Protein AF-A0A941UXZ9-F1 (afdb_monomer_lite)

Sequence (363 aa):
MTKSLTSHKEWRYVLRDFLRSSQGRALANYPSDALSYALAPVASISLWMDEFAPALKEQSALDIVIAGAAHGMDTLDDGRWYQFLPLFLGKPDMQVTVDLVGKGLDSNVPEVFGGNAFPLEPKKSTMSAKMAHLEAPPRFPLTLGEYMAARAHRPAPDLVFIFHPGFIINSNSWIAGGDLRSVLSLGTPVGLASYGEEEHMQEVWVLAAHGYQANLKVIQNRFAANLHKQVLPSAFAHTLWKLDNALPEADAPIAEEDLDKVKTFDKWMYDAMQKGVVLPFLKAFGGTTKTKHGDFIILPNMKLVDKASGKVYNPSNAEKFNDIGVRVEQALLDTYPESSLFDFDRAYWAINVAAWIDQASGA

Foldseek 3Di:
DFDALLVDLALVSSLVVQCVDPLNVLVVPDDSLVVLLLLLVLSLVLVLCVPPPVVQLVDLEFEEEAAQDAPDSCCQLHNLSNLCSCNNSRNNRRHYAYAYYELNVDPPDDNPPDPPPDPPPVPVDPVSVSSVVGDHHHYHNHHQLVVLVVCVVPQQGQEYEYWAVPCLSCVCRCQLVCNVVSRLVSVRWYKYFFQDVVSVLLVQLSCVLQVWAWDPDKDQRSSFNADPDDLDRGTTRGIMTTTDSDDGPDSDDRDPVSSVLSVLLVVVVVVCVVVVNDPPCLVQALHWDDDPVAIWHAASVRWTQHLVWQFIFDDPDPPDTHGLVDGDDNVLSVLSCHPDPRCSSSNSSRSVVVVVVCVVSVD

pLDDT: mean 83.71, std 14.51, range [34.03, 98.56]

Secondary structure (DSSP, 8-state):
-PPPGGGSSSHHHHHHHHHHSTTGGGGTTS-HHHHHHHHHHHHHHHHHHHHH-GGGGG-SEEEEEEET--SSGGGGGGGGGGGGHHHHHT-TT-EEEEEEE-GGGSTTS---SSSS---------HHHHHHTTSPP--EE-S-HHHHHHHTTTSPPPSEEEEES--HHHHHIIIIITSHHHHHHTTT--EEEEESSHHHHHHHHHHHHHTT--B-S--EE-TT-EEPTT-SS--EET-EEEEB-S---SS-PPPPHHHHHHHHHHHHHHHHHHHTT--GGGTTTTT-EEEETTEEEEEPTTS-EEETTT-EEEEEEETTEEEEEEEE--HHHHTT--TT-SSHHHHHHHHHHHHHHHHHHTT-

Radius of gyration: 23.05 Å; chains: 1; bounding box: 58×45×66 Å

Structure (mmCIF, N/CA/C/O backbone):
data_AF-A0A941UXZ9-F1
#
_entry.id   AF-A0A941UXZ9-F1
#
loop_
_atom_site.group_PDB
_atom_site.id
_atom_site.type_symbol
_atom_site.label_atom_id
_atom_site.label_alt_id
_atom_site.label_comp_id
_atom_site.label_asym_id
_atom_site.label_entity_id
_atom_site.label_seq_id
_atom_site.pdbx_PDB_ins_code
_atom_site.Cartn_x
_atom_site.Cartn_y
_atom_site.Cartn_z
_atom_site.occupancy
_atom_site.B_iso_or_equiv
_atom_site.auth_seq_id
_atom_site.auth_comp_id
_atom_site.auth_asym_id
_atom_site.auth_atom_id
_atom_site.pdbx_PDB_model_num
ATOM 1 N N . MET A 1 1 ? -29.465 3.380 9.426 1.00 57.22 1 MET A N 1
ATOM 2 C CA . MET A 1 1 ? -28.027 3.095 9.239 1.00 57.22 1 MET A CA 1
ATOM 3 C C . MET A 1 1 ? -27.276 4.409 9.238 1.00 57.22 1 MET A C 1
ATOM 5 O O . MET A 1 1 ? -27.680 5.320 8.521 1.00 57.22 1 MET A O 1
ATOM 9 N N . THR A 1 2 ? -26.241 4.526 10.062 1.00 77.12 2 THR A N 1
ATOM 10 C CA . THR A 1 2 ? -25.357 5.695 10.055 1.00 77.12 2 THR A CA 1
ATOM 11 C C . THR A 1 2 ? -24.538 5.671 8.769 1.00 77.12 2 THR A C 1
ATOM 13 O O . THR A 1 2 ? -24.044 4.625 8.356 1.00 77.12 2 THR A O 1
ATOM 16 N N . LYS A 1 3 ? -24.431 6.812 8.090 1.00 86.88 3 LYS A N 1
ATOM 17 C CA . LYS A 1 3 ? -23.609 6.925 6.885 1.00 86.88 3 LYS A CA 1
ATOM 18 C C . LYS A 1 3 ? -22.132 6.785 7.280 1.00 86.88 3 LYS A C 1
ATOM 20 O O . LYS A 1 3 ? -21.690 7.469 8.196 1.00 86.88 3 LYS A O 1
ATOM 25 N N . SER A 1 4 ? -21.396 5.908 6.597 1.00 91.38 4 SER A N 1
ATOM 26 C CA . SER A 1 4 ? -19.945 5.745 6.776 1.00 91.38 4 SER A CA 1
ATOM 27 C C . SER A 1 4 ? -19.220 7.078 6.563 1.00 91.38 4 SER A C 1
ATOM 29 O O . SER A 1 4 ? -19.554 7.818 5.631 1.00 91.38 4 SER A O 1
ATOM 31 N N . LEU A 1 5 ? -18.227 7.395 7.400 1.00 93.56 5 LEU A N 1
ATOM 32 C CA . LEU A 1 5 ? -17.470 8.642 7.248 1.00 93.56 5 LEU A CA 1
ATOM 33 C C . LEU A 1 5 ? -16.662 8.655 5.946 1.00 93.56 5 LEU A C 1
ATOM 35 O O . LEU A 1 5 ? -16.600 9.695 5.288 1.00 93.56 5 LEU A O 1
ATOM 39 N N . THR A 1 6 ? -16.122 7.511 5.514 1.00 92.12 6 THR A N 1
ATOM 40 C CA . THR A 1 6 ? -15.381 7.418 4.247 1.00 92.12 6 THR A CA 1
ATOM 41 C C . THR A 1 6 ? -16.253 7.648 3.024 1.00 92.12 6 THR A C 1
ATOM 43 O O . THR A 1 6 ? -15.711 7.927 1.963 1.00 92.12 6 THR A O 1
ATOM 46 N N . SER A 1 7 ? -17.584 7.633 3.125 1.00 92.75 7 SER A N 1
ATOM 47 C CA . SER A 1 7 ? -18.454 8.000 1.996 1.00 92.75 7 SER A CA 1
ATOM 48 C C . SER A 1 7 ? -18.319 9.467 1.551 1.00 92.75 7 SER A C 1
ATOM 50 O O . SER A 1 7 ? -18.763 9.832 0.459 1.00 92.75 7 SER A O 1
ATOM 52 N N . HIS A 1 8 ? -17.709 10.323 2.377 1.00 94.12 8 HIS A N 1
ATOM 53 C CA . HIS A 1 8 ? -17.308 11.667 1.969 1.00 94.12 8 HIS A CA 1
ATOM 54 C C . HIS A 1 8 ? -16.087 11.623 1.042 1.00 94.12 8 HIS A C 1
ATOM 56 O O . HIS A 1 8 ? -15.300 10.680 1.054 1.00 94.12 8 HIS A O 1
ATOM 62 N N . LYS A 1 9 ? -15.910 12.662 0.221 1.00 93.88 9 LYS A N 1
ATOM 63 C CA . LYS A 1 9 ? -14.765 12.757 -0.702 1.00 93.88 9 LYS A CA 1
ATOM 64 C C . LYS A 1 9 ? -13.603 13.601 -0.176 1.00 93.88 9 LYS A C 1
ATOM 66 O O . LYS A 1 9 ? -12.541 13.599 -0.778 1.00 93.88 9 LYS A O 1
ATOM 71 N N . GLU A 1 10 ? -13.805 14.327 0.921 1.00 94.50 10 GLU A N 1
ATOM 72 C CA . GLU A 1 10 ? -12.856 15.328 1.410 1.00 94.50 10 GLU A CA 1
ATOM 73 C C . GLU A 1 10 ? -12.783 15.310 2.940 1.00 94.50 10 GLU A C 1
ATOM 75 O O . GLU A 1 10 ? -13.818 15.203 3.614 1.00 94.50 10 GLU A O 1
ATOM 80 N N . TRP A 1 11 ? -11.575 15.497 3.486 1.00 95.62 11 TRP A N 1
ATOM 81 C CA . TRP A 1 11 ? -11.315 15.517 4.930 1.00 95.62 11 TRP A CA 1
ATOM 82 C C . TRP A 1 11 ? -12.218 16.487 5.693 1.00 95.62 11 TRP A C 1
ATOM 84 O O . TRP A 1 11 ? -12.734 16.130 6.748 1.00 95.62 11 TRP A O 1
ATOM 94 N N . ARG A 1 12 ? -12.512 17.679 5.151 1.00 95.88 12 ARG A N 1
ATOM 95 C CA . ARG A 1 12 ? -13.370 18.664 5.840 1.00 95.88 12 ARG A CA 1
ATOM 96 C C . ARG A 1 12 ? -14.750 18.114 6.221 1.00 95.88 12 ARG A C 1
ATOM 98 O O . ARG A 1 12 ? -15.285 18.480 7.264 1.00 95.88 12 ARG A O 1
ATOM 105 N N . TYR A 1 13 ? -15.334 17.241 5.398 1.00 96.50 13 TYR A N 1
ATOM 106 C CA . TYR A 1 13 ? -16.655 16.664 5.660 1.00 96.50 13 TYR A CA 1
ATOM 107 C C . TYR A 1 13 ? -16.572 15.455 6.591 1.00 96.50 13 TYR A C 1
ATOM 109 O O . TYR A 1 13 ? -17.422 15.319 7.470 1.00 96.50 13 TYR A O 1
ATOM 117 N N . VAL A 1 14 ? -15.515 14.644 6.452 1.00 96.81 14 VAL A N 1
ATOM 118 C CA . VAL A 1 14 ? -15.180 13.564 7.392 1.00 96.81 14 VAL A CA 1
ATOM 119 C C . VAL A 1 14 ? -15.014 14.126 8.799 1.00 96.81 14 VAL A C 1
ATOM 121 O O . VAL A 1 14 ? -15.718 13.704 9.711 1.00 96.81 14 VAL A O 1
ATOM 124 N N . LEU A 1 15 ? -14.148 15.129 8.966 1.00 96.69 15 LEU A N 1
ATOM 125 C CA . LEU A 1 15 ? -13.858 15.742 10.259 1.00 96.69 15 LEU A CA 1
ATOM 126 C C . LEU A 1 15 ? -15.088 16.424 10.855 1.00 96.69 15 LEU A C 1
ATOM 128 O O . LEU A 1 15 ? -15.346 16.276 12.045 1.00 96.69 15 LEU A O 1
ATOM 132 N N . ARG A 1 16 ? -15.891 17.125 10.045 1.00 96.12 16 ARG A N 1
ATOM 133 C CA . ARG A 1 16 ? -17.144 17.730 10.519 1.00 96.12 16 ARG A CA 1
ATOM 134 C C . ARG A 1 16 ? -18.069 16.688 11.151 1.00 96.12 16 ARG A C 1
ATOM 136 O O . ARG A 1 16 ? -18.641 16.952 12.207 1.00 96.12 16 ARG A O 1
ATOM 143 N N . ASP A 1 17 ? -18.248 15.540 10.505 1.00 95.94 17 ASP A N 1
ATOM 144 C CA . ASP A 1 17 ? -19.171 14.508 10.982 1.00 95.94 17 ASP A CA 1
ATOM 145 C C . ASP A 1 17 ? -18.551 13.687 12.130 1.00 95.94 17 ASP A C 1
ATOM 147 O O . ASP A 1 17 ? -19.231 13.415 13.121 1.00 95.94 17 ASP A O 1
ATOM 151 N N . PHE A 1 18 ? -17.244 13.408 12.073 1.00 96.25 18 PHE A N 1
ATOM 152 C CA . PHE A 1 18 ? -16.476 12.801 13.163 1.00 96.25 18 PHE A CA 1
ATOM 153 C C . PHE A 1 18 ? -16.570 13.622 14.455 1.00 96.25 18 PHE A C 1
ATOM 155 O O . PHE A 1 18 ? -16.965 13.096 15.493 1.00 96.25 18 PHE A O 1
ATOM 162 N N . LEU A 1 19 ? -16.302 14.928 14.396 1.00 95.75 19 LEU A N 1
ATOM 163 C CA . LEU A 1 19 ? -16.322 15.818 15.564 1.00 95.75 19 LEU A CA 1
ATOM 164 C C . LEU A 1 19 ? -17.734 16.044 16.135 1.00 95.75 19 LEU A C 1
ATOM 166 O O . LEU A 1 19 ? -17.881 16.474 17.280 1.00 95.75 19 LEU A O 1
ATOM 170 N N . ARG A 1 20 ? -18.789 15.745 15.365 1.00 94.38 20 ARG A N 1
ATOM 171 C CA . ARG A 1 20 ? -20.182 15.752 15.846 1.00 94.38 20 ARG A CA 1
ATOM 172 C C . ARG A 1 20 ? -20.564 14.471 16.588 1.00 94.38 20 ARG A C 1
ATOM 174 O O . ARG A 1 20 ? -21.501 14.512 17.392 1.00 94.38 20 ARG A O 1
ATOM 181 N N . SER A 1 21 ? -19.857 13.367 16.340 1.00 93.19 21 SER A N 1
ATOM 182 C CA . SER A 1 21 ? -20.064 12.102 17.050 1.00 93.19 21 SER A CA 1
ATOM 183 C C . SER A 1 21 ? -19.726 12.232 18.540 1.00 93.19 21 SER A C 1
ATOM 185 O O . SER A 1 21 ? -18.979 13.122 18.951 1.00 93.19 21 SER A O 1
ATOM 187 N N . SER A 1 22 ? -20.283 11.347 19.369 1.00 89.94 22 SER A N 1
ATOM 188 C CA . SER A 1 22 ? -19.979 11.307 20.805 1.00 89.94 22 SER A CA 1
ATOM 189 C C . SER A 1 22 ? -18.493 11.049 21.070 1.00 89.94 22 SER A C 1
ATOM 191 O O . SER A 1 22 ? -17.921 11.696 21.942 1.00 89.94 22 SER A O 1
ATOM 193 N N . GLN A 1 23 ? -17.871 10.166 20.284 1.00 87.19 23 GLN A N 1
ATOM 194 C CA . GLN A 1 23 ? -16.467 9.783 20.436 1.00 87.19 23 GLN A CA 1
ATOM 195 C C . GLN A 1 23 ? -15.508 10.889 19.953 1.00 87.19 23 GLN A C 1
ATOM 197 O O . GLN A 1 23 ? -14.533 11.204 20.628 1.00 87.19 23 GLN A O 1
ATOM 202 N N . GLY A 1 24 ? -15.803 11.544 18.822 1.00 89.06 24 GLY A N 1
ATOM 203 C CA . GLY A 1 24 ? -14.927 12.572 18.241 1.00 89.06 24 GLY A CA 1
ATOM 204 C C . GLY A 1 24 ? -15.035 13.957 18.890 1.00 89.06 24 GLY A C 1
ATOM 205 O O . GLY A 1 24 ? -14.123 14.772 18.759 1.00 89.06 24 GLY A O 1
ATOM 206 N N . ARG A 1 25 ? -16.113 14.255 19.629 1.00 90.69 25 ARG A N 1
ATOM 207 C CA . ARG A 1 25 ? -16.353 15.593 20.213 1.00 90.69 25 ARG A CA 1
ATOM 208 C C . ARG A 1 25 ? -15.236 16.069 21.143 1.00 90.69 25 ARG A C 1
ATOM 210 O O . ARG A 1 25 ? -14.935 17.261 21.174 1.00 90.69 25 ARG A O 1
ATOM 217 N N . ALA A 1 26 ? -14.603 15.156 21.878 1.00 87.94 26 ALA A N 1
ATOM 218 C CA . ALA A 1 26 ? -13.491 15.477 22.777 1.00 87.94 26 ALA A CA 1
ATOM 219 C C . ALA A 1 26 ? -12.254 16.032 22.042 1.00 87.94 26 ALA A C 1
ATOM 221 O O . ALA A 1 26 ? -11.389 16.649 22.669 1.00 87.94 26 ALA A O 1
ATOM 222 N N . LEU A 1 27 ? -12.197 15.846 20.720 1.00 90.00 27 LEU A N 1
ATOM 223 C CA . LEU A 1 27 ? -11.095 16.236 19.850 1.00 90.00 27 LEU A CA 1
ATOM 224 C C . LEU A 1 27 ? -11.377 17.522 19.051 1.00 90.00 27 LEU A C 1
ATOM 226 O O . LEU A 1 27 ? -10.550 17.926 18.239 1.00 90.00 27 LEU A O 1
ATOM 230 N N . ALA A 1 28 ? -12.501 18.207 19.293 1.00 88.75 28 ALA A N 1
ATOM 231 C CA . ALA A 1 28 ? -12.932 19.372 18.506 1.00 88.75 28 ALA A CA 1
ATOM 232 C C . ALA A 1 28 ? -11.954 20.563 18.503 1.00 88.75 28 ALA A C 1
ATOM 234 O O . ALA A 1 28 ? -12.017 21.396 17.604 1.00 88.75 28 ALA A O 1
ATOM 235 N N . ASN A 1 29 ? -11.049 20.637 19.482 1.00 86.94 29 ASN A N 1
ATOM 236 C CA . ASN A 1 29 ? -10.058 21.711 19.589 1.00 86.94 29 ASN A CA 1
ATOM 237 C C . ASN A 1 29 ? -8.727 21.392 18.884 1.00 86.94 29 ASN A C 1
ATOM 239 O O . ASN A 1 29 ? -7.820 22.223 18.925 1.00 86.94 29 ASN A O 1
ATOM 243 N N . TYR A 1 30 ? -8.571 20.212 18.273 1.00 87.31 30 TYR A N 1
ATOM 244 C CA . TYR A 1 30 ? -7.350 19.892 17.533 1.00 87.31 30 TYR A CA 1
ATOM 245 C C . TYR A 1 30 ? -7.344 20.511 16.134 1.00 87.31 30 TYR A C 1
ATOM 247 O O . TYR A 1 30 ? -8.393 20.590 15.487 1.00 87.31 30 TYR A O 1
ATOM 255 N N . PRO A 1 31 ? -6.159 20.905 15.628 1.00 88.25 31 PRO A N 1
ATOM 256 C CA . PRO A 1 31 ? -6.006 21.313 14.240 1.00 88.25 31 PRO A CA 1
ATOM 257 C C . PRO A 1 31 ? -6.504 20.223 13.286 1.00 88.25 31 PRO A C 1
ATOM 259 O O . PRO A 1 31 ? -6.205 19.042 13.469 1.00 88.25 31 PRO A O 1
ATOM 262 N N . SER A 1 32 ? -7.233 20.622 12.243 1.00 89.94 32 SER A N 1
ATOM 263 C CA . SER A 1 32 ? -7.787 19.685 11.257 1.00 89.94 32 SER A CA 1
ATOM 264 C C . SER A 1 32 ? -6.712 18.852 10.560 1.00 89.94 32 SER A C 1
ATOM 266 O O . SER A 1 32 ? -6.933 17.669 10.316 1.00 89.94 32 SER A O 1
ATOM 268 N N . ASP A 1 33 ? -5.538 19.429 10.305 1.00 85.94 33 ASP A N 1
ATOM 269 C CA . ASP A 1 33 ? -4.423 18.715 9.677 1.00 85.94 33 ASP A CA 1
ATOM 270 C C . ASP A 1 33 ? -3.881 17.607 10.590 1.00 85.94 33 ASP A C 1
ATOM 272 O O . ASP A 1 33 ? -3.653 16.491 10.133 1.00 85.94 33 ASP A O 1
ATOM 276 N N . ALA A 1 34 ? -3.768 17.875 11.897 1.00 86.44 34 ALA A N 1
ATOM 277 C CA . ALA A 1 34 ? -3.328 16.884 12.878 1.00 86.44 34 ALA A CA 1
ATOM 278 C C . ALA A 1 34 ? -4.333 15.728 13.011 1.00 86.44 34 ALA A C 1
ATOM 280 O O . ALA A 1 34 ? -3.935 14.567 13.054 1.00 86.44 34 ALA A O 1
ATOM 281 N N . LEU A 1 35 ? -5.636 16.034 13.015 1.00 90.62 35 LEU A N 1
ATOM 282 C CA . LEU A 1 35 ? -6.683 15.009 13.034 1.00 90.62 35 LEU A CA 1
ATOM 283 C C . LEU A 1 35 ? -6.711 14.187 11.746 1.00 90.62 35 LEU A C 1
ATOM 285 O O . LEU A 1 35 ? -6.862 12.973 11.810 1.00 90.62 35 LEU A O 1
ATOM 289 N N . SER A 1 36 ? -6.559 14.832 10.588 1.00 91.94 36 SER A N 1
ATOM 290 C CA . SER A 1 36 ? -6.506 14.138 9.293 1.00 91.94 36 SER A CA 1
ATOM 291 C C . SER A 1 36 ? -5.321 13.178 9.247 1.00 91.94 36 SER A C 1
ATOM 293 O O . SER A 1 36 ? -5.474 12.027 8.856 1.00 91.94 36 SER A O 1
ATOM 295 N N . TYR A 1 37 ? -4.159 13.632 9.720 1.00 88.19 37 TYR A N 1
ATOM 296 C CA . TYR A 1 37 ? -2.957 12.814 9.830 1.00 88.19 37 TYR A CA 1
ATOM 297 C C . TYR A 1 37 ? -3.182 11.596 10.736 1.00 88.19 37 TYR A C 1
ATOM 299 O O . TYR A 1 37 ? -2.929 10.465 10.333 1.00 88.19 37 TYR A O 1
ATOM 307 N N . ALA A 1 38 ? -3.731 11.807 11.933 1.00 90.31 38 ALA A N 1
ATOM 308 C CA . ALA A 1 38 ? -3.939 10.739 12.906 1.00 90.31 38 ALA A CA 1
ATOM 309 C C . ALA A 1 38 ? -5.038 9.734 12.510 1.00 90.31 38 ALA A C 1
ATOM 311 O O . ALA A 1 38 ? -4.970 8.558 12.859 1.00 90.31 38 ALA A O 1
ATOM 312 N N . LEU A 1 39 ? -6.051 10.181 11.762 1.00 94.69 39 LEU A N 1
ATOM 313 C CA . LEU A 1 39 ? -7.157 9.342 11.293 1.00 94.69 39 LEU A CA 1
ATOM 314 C C . LEU A 1 39 ? -6.877 8.666 9.943 1.00 94.69 39 LEU A C 1
ATOM 316 O O . LEU A 1 39 ? -7.676 7.828 9.518 1.00 94.69 39 LEU A O 1
ATOM 320 N N . ALA A 1 40 ? -5.779 9.000 9.259 1.00 94.81 40 ALA A N 1
ATOM 321 C CA . ALA A 1 40 ? -5.456 8.446 7.947 1.00 94.81 40 ALA A CA 1
ATOM 322 C C . ALA A 1 40 ? -5.370 6.906 7.929 1.00 94.81 40 ALA A C 1
ATOM 324 O O . ALA A 1 40 ? -5.983 6.321 7.032 1.00 94.81 40 ALA A O 1
ATOM 325 N N . PRO A 1 41 ? -4.735 6.207 8.898 1.00 96.12 41 PRO A N 1
ATOM 326 C CA . PRO A 1 41 ? -4.727 4.739 8.920 1.00 96.12 41 PRO A CA 1
ATOM 327 C C . PRO A 1 41 ? -6.142 4.141 8.949 1.00 96.12 41 PRO A C 1
ATOM 329 O O . PRO A 1 41 ? -6.481 3.258 8.162 1.00 96.12 41 PRO A O 1
ATOM 332 N N . VAL A 1 42 ? -7.010 4.696 9.797 1.00 97.44 42 VAL A N 1
ATOM 333 C CA . VAL A 1 42 ? -8.401 4.252 9.975 1.00 97.44 42 VAL A CA 1
ATOM 334 C C . VAL A 1 42 ? -9.222 4.474 8.706 1.00 97.44 42 VAL A C 1
ATOM 336 O O . VAL A 1 42 ? -9.965 3.593 8.267 1.00 97.44 42 VAL A O 1
ATOM 339 N N . ALA A 1 43 ? -9.064 5.645 8.088 1.00 97.62 43 ALA A N 1
ATOM 340 C CA . ALA A 1 43 ? -9.722 5.975 6.832 1.00 97.62 43 ALA A CA 1
ATOM 341 C C . ALA A 1 43 ? -9.271 5.040 5.699 1.00 97.62 43 ALA A C 1
ATOM 343 O O . ALA A 1 43 ? -10.099 4.599 4.903 1.00 97.62 43 ALA A O 1
ATOM 344 N N . SER A 1 44 ? -7.979 4.705 5.664 1.00 97.81 44 SER A N 1
ATOM 345 C CA . SER A 1 44 ? -7.373 3.817 4.666 1.00 97.81 44 SER A CA 1
ATOM 346 C C . SER A 1 44 ? -7.940 2.404 4.748 1.00 97.81 44 SER A C 1
ATOM 348 O O . SER A 1 44 ? -8.402 1.877 3.738 1.00 97.81 44 SER A O 1
ATOM 350 N N . ILE A 1 45 ? -7.989 1.822 5.951 1.00 98.38 45 ILE A N 1
ATOM 351 C CA . ILE A 1 45 ? -8.566 0.488 6.177 1.00 98.38 45 ILE A CA 1
ATOM 352 C C . ILE A 1 45 ? -10.037 0.471 5.758 1.00 98.38 45 ILE A C 1
ATOM 354 O O . ILE A 1 45 ? -10.462 -0.410 5.014 1.00 98.38 45 ILE A O 1
ATOM 358 N N . SER A 1 46 ? -10.813 1.477 6.170 1.00 97.94 46 SER A N 1
ATOM 359 C CA . SER A 1 46 ? -12.228 1.563 5.802 1.00 97.94 46 SER A CA 1
ATOM 360 C C . SER A 1 46 ? -12.438 1.672 4.289 1.00 97.94 46 SER A C 1
ATOM 362 O O . SER A 1 46 ? -13.338 1.020 3.765 1.00 97.94 46 SER A O 1
ATOM 364 N N . LEU A 1 47 ? -11.626 2.465 3.579 1.00 97.31 47 LEU A N 1
ATOM 365 C CA . LEU A 1 47 ? -11.692 2.558 2.115 1.00 97.31 47 LEU A CA 1
ATOM 366 C C . LEU A 1 47 ? -11.301 1.254 1.429 1.00 97.31 47 LEU A C 1
ATOM 368 O O . LEU A 1 47 ? -11.931 0.864 0.449 1.00 97.31 47 LEU A O 1
ATOM 372 N N . TRP A 1 48 ? -10.269 0.588 1.935 1.00 97.75 48 TRP A N 1
ATOM 373 C CA . TRP A 1 48 ? -9.849 -0.699 1.409 1.00 97.75 48 TRP A CA 1
ATOM 374 C C . TRP A 1 48 ? -10.962 -1.741 1.568 1.00 97.75 48 TRP A C 1
ATOM 376 O O . TRP A 1 48 ? -11.294 -2.438 0.611 1.00 97.75 48 TRP A O 1
ATOM 386 N N . MET A 1 49 ? -11.602 -1.798 2.741 1.00 97.62 49 MET A N 1
ATOM 387 C CA . MET A 1 49 ? -12.715 -2.715 3.006 1.00 97.62 49 MET A CA 1
ATOM 388 C C . MET A 1 49 ? -13.919 -2.438 2.105 1.00 97.62 49 MET A C 1
ATOM 390 O O . MET A 1 49 ? -14.528 -3.387 1.617 1.00 97.62 49 MET A O 1
ATOM 394 N N . ASP A 1 50 ? -14.249 -1.164 1.862 1.00 95.94 50 ASP A N 1
ATOM 395 C CA . ASP A 1 50 ? -15.348 -0.772 0.969 1.00 95.94 50 ASP A CA 1
ATOM 396 C C . ASP A 1 50 ? -15.193 -1.375 -0.437 1.00 95.94 50 ASP A C 1
ATOM 398 O O . ASP A 1 50 ? -16.185 -1.764 -1.054 1.00 95.94 50 ASP A O 1
ATOM 402 N N . GLU A 1 51 ? -13.959 -1.469 -0.930 1.00 96.25 51 GLU A N 1
ATOM 403 C CA . GLU A 1 51 ? -13.670 -1.905 -2.294 1.00 96.25 51 GLU A CA 1
ATOM 404 C C . GLU A 1 51 ? -13.369 -3.401 -2.405 1.00 96.25 51 GLU A C 1
ATOM 406 O O . GLU A 1 51 ? -13.851 -4.079 -3.314 1.00 96.25 51 GLU A O 1
ATOM 411 N N . PHE A 1 52 ? -12.529 -3.917 -1.510 1.00 96.56 52 PHE A N 1
ATOM 412 C CA . PHE A 1 52 ? -11.913 -5.229 -1.674 1.00 96.56 52 PHE A CA 1
ATOM 413 C C . PHE A 1 52 ? -12.550 -6.311 -0.810 1.00 96.56 52 PHE A C 1
ATOM 415 O O . PHE A 1 52 ? -12.468 -7.487 -1.170 1.00 96.56 52 PHE A O 1
ATOM 422 N N . ALA A 1 53 ? -13.193 -5.937 0.298 1.00 96.25 53 ALA A N 1
ATOM 423 C CA . ALA A 1 53 ? -13.771 -6.883 1.248 1.00 96.25 53 ALA A CA 1
ATOM 424 C C . ALA A 1 53 ? -15.066 -6.356 1.906 1.00 96.25 53 ALA A C 1
ATOM 426 O O . ALA A 1 53 ? -15.174 -6.345 3.137 1.00 96.25 53 ALA A O 1
ATOM 427 N N . PRO A 1 54 ? -16.090 -5.950 1.125 1.00 96.19 54 PRO A N 1
ATOM 428 C CA . PRO A 1 54 ? -17.293 -5.320 1.675 1.00 96.19 54 PRO A CA 1
ATOM 429 C C . PRO A 1 54 ? -18.070 -6.234 2.632 1.00 96.19 54 PRO A C 1
ATOM 431 O O . PRO A 1 54 ? -18.728 -5.740 3.544 1.00 96.19 54 PRO A O 1
ATOM 434 N N . ALA A 1 55 ? -17.953 -7.559 2.481 1.00 96.69 55 ALA A N 1
ATOM 435 C CA . ALA A 1 55 ? -18.577 -8.539 3.370 1.00 96.69 55 ALA A CA 1
ATOM 436 C C . ALA A 1 55 ? -18.116 -8.411 4.835 1.00 96.69 55 ALA A C 1
ATOM 438 O O . ALA A 1 55 ? -18.902 -8.686 5.740 1.00 96.69 55 ALA A O 1
ATOM 439 N N . LEU A 1 56 ? -16.891 -7.927 5.089 1.00 96.75 56 LEU A N 1
ATOM 440 C CA . LEU A 1 56 ? -16.402 -7.690 6.452 1.00 96.75 56 LEU A CA 1
ATOM 441 C C . LEU A 1 56 ? -17.254 -6.644 7.192 1.00 96.75 56 LEU A C 1
ATOM 443 O O . LEU A 1 56 ? -17.408 -6.703 8.406 1.00 96.75 56 LEU A O 1
ATOM 447 N N . LYS A 1 57 ? -17.887 -5.711 6.473 1.00 94.62 57 LYS A N 1
ATOM 448 C CA . LYS A 1 57 ? -18.725 -4.661 7.075 1.00 94.62 57 LYS A CA 1
ATOM 449 C C . LYS A 1 57 ? -20.069 -5.163 7.599 1.00 94.62 57 LYS A C 1
ATOM 451 O O . LYS A 1 57 ? -20.757 -4.431 8.318 1.00 94.62 57 LYS A O 1
ATOM 456 N N . GLU A 1 58 ? -20.468 -6.370 7.212 1.00 93.81 58 GLU A N 1
ATOM 457 C CA . GLU A 1 58 ? -21.701 -6.996 7.688 1.00 93.81 58 GLU A CA 1
ATOM 458 C C . GLU A 1 58 ? -21.493 -7.817 8.961 1.00 93.81 58 GLU A C 1
ATOM 460 O O . GLU A 1 58 ? -22.470 -8.234 9.582 1.00 93.81 58 GLU A O 1
ATOM 465 N N . GLN A 1 59 ? -20.243 -7.990 9.393 1.00 96.19 59 GLN A N 1
ATOM 466 C CA . GLN A 1 59 ? -19.939 -8.628 10.662 1.00 96.19 59 GLN A CA 1
ATOM 467 C C . GLN A 1 59 ? -20.331 -7.736 11.850 1.00 96.19 59 GLN A C 1
ATOM 469 O O . GLN A 1 59 ? -20.319 -6.506 11.775 1.00 96.19 59 GLN A O 1
ATOM 474 N N . SER A 1 60 ? -20.677 -8.361 12.976 1.00 96.38 60 SER A N 1
ATOM 475 C CA . SER A 1 60 ? -20.909 -7.655 14.244 1.00 96.38 60 SER A CA 1
ATOM 476 C C . SER A 1 60 ? -19.612 -7.326 14.986 1.00 96.38 60 SER A C 1
ATOM 478 O O . SER A 1 60 ? -19.594 -6.423 15.823 1.00 96.38 60 SER A O 1
ATOM 480 N N . ALA A 1 61 ? -18.546 -8.069 14.693 1.00 98.06 61 ALA A N 1
ATOM 481 C CA . ALA A 1 61 ? -17.225 -7.899 15.269 1.00 98.06 61 ALA A CA 1
ATOM 482 C C . ALA A 1 61 ? -16.152 -8.071 14.184 1.00 98.06 61 ALA A C 1
ATOM 484 O O . ALA A 1 61 ? -16.404 -8.756 13.198 1.00 98.06 61 ALA A O 1
ATOM 485 N N . LEU A 1 62 ? -14.991 -7.446 14.369 1.00 98.25 62 LEU A N 1
ATOM 486 C CA . LEU A 1 62 ? -13.818 -7.589 13.512 1.00 98.25 62 LEU A CA 1
ATOM 487 C C . LEU A 1 62 ? -12.563 -7.772 14.358 1.00 98.25 62 LEU A C 1
ATOM 489 O O . LEU A 1 62 ? -12.305 -6.976 15.263 1.00 98.25 62 LEU A O 1
ATOM 493 N N . ASP A 1 63 ? -11.758 -8.764 14.003 1.00 98.44 63 ASP A N 1
ATOM 494 C CA . ASP A 1 63 ? -10.407 -8.975 14.509 1.00 98.44 63 ASP A CA 1
ATOM 495 C C . ASP A 1 63 ? -9.388 -8.626 13.417 1.00 98.44 63 ASP A C 1
ATOM 497 O O . ASP A 1 63 ? -9.283 -9.307 12.395 1.00 98.44 63 ASP A O 1
ATOM 501 N N . ILE A 1 64 ? -8.670 -7.520 13.614 1.00 98.56 64 ILE A N 1
ATOM 502 C CA . ILE A 1 64 ? -7.751 -6.947 12.632 1.00 98.56 64 ILE A CA 1
ATOM 503 C C . ILE A 1 64 ? -6.327 -7.007 13.171 1.00 98.56 64 ILE A C 1
ATOM 505 O O . ILE A 1 64 ? -6.048 -6.616 14.302 1.00 98.56 64 ILE A O 1
ATOM 509 N N . VAL A 1 65 ? -5.395 -7.418 12.324 1.00 98.50 65 VAL A N 1
ATOM 510 C CA . VAL A 1 65 ? -3.963 -7.344 12.613 1.00 98.50 65 VAL A CA 1
ATOM 511 C C . VAL A 1 65 ? -3.348 -6.243 11.763 1.00 98.50 65 VAL A C 1
ATOM 513 O O . VAL A 1 65 ? -3.473 -6.262 10.538 1.00 98.50 65 VAL A O 1
ATOM 516 N N . ILE A 1 66 ? -2.661 -5.298 12.402 1.00 98.00 66 ILE A N 1
ATOM 517 C CA . ILE A 1 66 ? -1.809 -4.326 11.709 1.00 98.00 66 ILE A CA 1
ATOM 518 C C . ILE A 1 66 ? -0.393 -4.882 11.726 1.00 98.00 66 ILE A C 1
ATOM 520 O O . ILE A 1 66 ? 0.270 -4.887 12.765 1.00 98.00 66 ILE A O 1
ATOM 524 N N . ALA A 1 67 ? 0.037 -5.405 10.586 1.00 95.75 67 ALA A N 1
ATOM 525 C CA . ALA A 1 67 ? 1.316 -6.077 10.441 1.00 95.75 67 ALA A CA 1
ATOM 526 C C . ALA A 1 67 ? 2.391 -5.120 9.910 1.00 95.75 67 ALA A C 1
ATOM 528 O O . ALA A 1 67 ? 2.103 -4.191 9.156 1.00 95.75 67 ALA A O 1
ATOM 529 N N . GLY A 1 68 ? 3.639 -5.364 10.311 1.00 90.50 68 GLY A N 1
ATOM 530 C CA . GLY A 1 68 ? 4.761 -4.472 10.011 1.00 90.50 68 GLY A CA 1
ATOM 531 C C . GLY A 1 68 ? 4.784 -3.228 10.897 1.00 90.50 68 GLY A C 1
ATOM 532 O O . GLY A 1 68 ? 5.470 -2.268 10.567 1.00 90.50 68 GLY A O 1
ATOM 533 N N . ALA A 1 69 ? 4.046 -3.244 12.010 1.00 90.69 69 ALA A N 1
ATOM 534 C CA . ALA A 1 69 ? 3.886 -2.079 12.857 1.00 90.69 69 ALA A CA 1
ATOM 535 C C . ALA A 1 69 ? 5.231 -1.612 13.442 1.00 90.69 69 ALA A C 1
ATOM 537 O O . ALA A 1 69 ? 6.003 -2.411 13.986 1.00 90.69 69 ALA A O 1
ATOM 538 N N . ALA A 1 70 ? 5.503 -0.314 13.346 1.00 84.88 70 ALA A N 1
ATOM 539 C CA . ALA A 1 70 ? 6.735 0.312 13.832 1.00 84.88 70 ALA A CA 1
ATOM 540 C C . ALA A 1 70 ? 6.444 1.684 14.450 1.00 84.88 70 ALA A C 1
ATOM 542 O O . ALA A 1 70 ? 5.297 2.118 14.492 1.00 84.88 70 ALA A O 1
ATOM 543 N N . HIS A 1 71 ? 7.455 2.379 14.973 1.00 72.38 71 HIS A N 1
ATOM 544 C CA . HIS A 1 71 ? 7.289 3.752 15.453 1.00 72.38 71 HIS A CA 1
ATOM 545 C C . HIS A 1 71 ? 6.948 4.686 14.277 1.00 72.38 71 HIS A C 1
ATOM 547 O O . HIS A 1 71 ? 7.805 5.047 13.479 1.00 72.38 71 HIS A O 1
ATOM 553 N N . GLY A 1 72 ? 5.670 5.044 14.142 1.00 78.94 72 GLY A N 1
ATOM 554 C CA . GLY A 1 72 ? 5.159 5.688 12.935 1.00 78.94 72 GLY A CA 1
ATOM 555 C C . GLY A 1 72 ? 3.691 6.094 13.036 1.00 78.94 72 GLY A C 1
ATOM 556 O O . GLY A 1 72 ? 3.113 6.179 14.121 1.00 78.94 72 GLY A O 1
ATOM 557 N N . MET A 1 73 ? 3.082 6.394 11.888 1.00 83.31 73 MET A N 1
ATOM 558 C CA . MET A 1 73 ? 1.675 6.819 11.805 1.00 83.31 73 MET A CA 1
ATOM 559 C C . MET A 1 73 ? 0.688 5.724 12.195 1.00 83.31 73 MET A C 1
ATOM 561 O O . MET A 1 73 ? -0.315 5.984 12.853 1.00 83.31 73 MET A O 1
ATOM 565 N N . ASP A 1 74 ? 0.993 4.504 11.788 1.00 84.12 74 ASP A N 1
ATOM 566 C CA . ASP A 1 74 ? 0.278 3.267 12.068 1.00 84.12 74 ASP A CA 1
ATOM 567 C C . ASP A 1 74 ? 0.256 2.904 13.564 1.00 84.12 74 ASP A C 1
ATOM 569 O O . ASP A 1 74 ? -0.624 2.155 13.988 1.00 84.12 74 ASP A O 1
ATOM 573 N N . THR A 1 75 ? 1.160 3.468 14.374 1.00 88.44 75 THR A N 1
ATOM 574 C CA . THR A 1 75 ? 1.217 3.282 15.836 1.00 88.44 75 THR A CA 1
ATOM 575 C C . THR A 1 75 ? 1.103 4.585 16.632 1.00 88.44 75 THR A C 1
ATOM 577 O O . THR A 1 75 ? 1.326 4.589 17.849 1.00 88.44 75 THR A O 1
ATOM 580 N N . LEU A 1 76 ? 0.712 5.691 15.985 1.00 86.62 76 LEU A N 1
ATOM 581 C CA . LEU A 1 76 ? 0.522 6.988 16.636 1.00 86.62 76 LEU A CA 1
ATOM 582 C C . LEU A 1 76 ? -0.417 6.861 17.849 1.00 86.62 76 LEU A C 1
ATOM 584 O O . LEU A 1 76 ? -1.460 6.212 17.776 1.00 86.62 76 LEU A O 1
ATOM 588 N N . ASP A 1 77 ? -0.036 7.473 18.975 1.00 88.00 77 ASP A N 1
ATOM 589 C CA . ASP A 1 77 ? -0.737 7.355 20.265 1.00 88.00 77 ASP A CA 1
ATOM 590 C C . ASP A 1 77 ? -1.006 5.891 20.684 1.00 88.00 77 ASP A C 1
ATOM 592 O O . ASP A 1 77 ? -2.067 5.560 21.221 1.00 88.00 77 ASP A O 1
ATOM 596 N N . ASP A 1 78 ? -0.032 5.014 20.428 1.00 90.06 78 ASP A N 1
ATOM 597 C CA . ASP A 1 78 ? -0.083 3.555 20.606 1.00 90.06 78 ASP A CA 1
ATOM 598 C C . ASP A 1 78 ? -1.196 2.864 19.805 1.00 90.06 78 ASP A C 1
ATOM 600 O O . ASP A 1 78 ? -1.738 1.853 20.238 1.00 90.06 78 ASP A O 1
ATOM 604 N N . GLY A 1 79 ? -1.579 3.423 18.655 1.00 92.50 79 GLY A N 1
ATOM 605 C CA . GLY A 1 79 ? -2.628 2.870 17.794 1.00 92.50 79 GLY A CA 1
ATOM 606 C C . GLY A 1 79 ? -4.048 3.068 18.330 1.00 92.50 79 GLY A C 1
ATOM 607 O O . GLY A 1 79 ? -5.000 2.516 17.782 1.00 92.50 79 GLY A O 1
ATOM 608 N N . ARG A 1 80 ? -4.252 3.889 19.368 1.00 94.31 80 ARG A N 1
ATOM 609 C CA . ARG A 1 80 ? -5.596 4.152 19.927 1.00 94.31 80 ARG A CA 1
ATOM 610 C C . ARG A 1 80 ? -6.590 4.707 18.906 1.00 94.31 80 ARG A C 1
ATOM 612 O O . ARG A 1 80 ? -7.796 4.581 19.092 1.00 94.31 80 ARG A O 1
ATOM 619 N N . TRP A 1 81 ? -6.104 5.296 17.817 1.00 95.06 81 TRP A N 1
ATOM 620 C CA . TRP A 1 81 ? -6.938 5.806 16.731 1.00 95.06 81 TRP A CA 1
ATOM 621 C C . TRP A 1 81 ? -7.779 4.718 16.049 1.00 95.06 81 TRP A C 1
ATOM 623 O O . TRP A 1 81 ? -8.884 5.023 15.600 1.00 95.06 81 TRP A O 1
ATOM 633 N N . TYR A 1 82 ? -7.347 3.449 16.047 1.00 97.06 82 TYR A N 1
ATOM 634 C CA . TYR A 1 82 ? -8.129 2.351 15.462 1.00 97.06 82 TYR A CA 1
ATOM 635 C C . TYR A 1 82 ? -9.484 2.120 16.147 1.00 97.06 82 TYR A C 1
ATOM 637 O O . TYR A 1 82 ? -10.401 1.605 15.508 1.00 97.06 82 TYR A O 1
ATOM 645 N N . GLN A 1 83 ? -9.669 2.600 17.383 1.00 95.25 83 GLN A N 1
ATOM 646 C CA . GLN A 1 83 ? -10.960 2.579 18.087 1.00 95.25 83 GLN A CA 1
ATOM 647 C C . GLN A 1 83 ? -12.065 3.349 17.341 1.00 95.25 83 GLN A C 1
ATOM 649 O O . GLN A 1 83 ? -13.249 3.117 17.568 1.00 95.25 83 GLN A O 1
ATOM 654 N N . PHE A 1 84 ? -11.705 4.249 16.418 1.00 96.38 84 PHE A N 1
ATOM 655 C CA . PHE A 1 84 ? -12.669 4.989 15.605 1.00 96.38 84 PHE A CA 1
ATOM 656 C C . PHE A 1 84 ? -13.069 4.274 14.309 1.00 96.38 84 PHE A C 1
ATOM 658 O O . PHE A 1 84 ? -13.965 4.760 13.613 1.00 96.38 84 PHE A O 1
ATOM 665 N N . LEU A 1 85 ? -12.468 3.126 13.970 1.00 97.44 85 LEU A N 1
ATOM 666 C CA . LEU A 1 85 ? -12.799 2.378 12.752 1.00 97.44 85 LEU A CA 1
ATOM 667 C C . LEU A 1 85 ? -14.303 2.070 12.598 1.00 97.44 85 LEU A C 1
ATOM 669 O O . LEU A 1 85 ? -14.823 2.310 11.504 1.00 97.44 85 LEU A O 1
ATOM 673 N N . PRO A 1 86 ? -15.052 1.676 13.651 1.00 96.62 86 PRO A N 1
ATOM 674 C CA . PRO A 1 86 ? -16.506 1.489 13.568 1.00 96.62 86 PRO A CA 1
ATOM 675 C C . PRO A 1 86 ? -17.260 2.705 13.001 1.00 96.62 86 PRO A C 1
ATOM 677 O O . PRO A 1 86 ? -18.191 2.562 12.201 1.00 96.62 86 PRO A O 1
ATOM 680 N N . LEU A 1 87 ? -16.838 3.928 13.354 1.00 95.88 87 LEU A N 1
ATOM 681 C CA . LEU A 1 87 ? -17.433 5.163 12.827 1.00 95.88 87 LEU A CA 1
ATOM 682 C C . LEU A 1 87 ? -17.142 5.336 11.333 1.00 95.88 87 LEU A C 1
ATOM 684 O O . LEU A 1 87 ? -18.036 5.712 10.570 1.00 95.88 87 LEU A O 1
ATOM 688 N N . PHE A 1 88 ? -15.917 5.032 10.902 1.00 97.31 88 PHE A N 1
ATOM 689 C CA . PHE A 1 88 ? -15.526 5.111 9.493 1.00 97.31 88 PHE A CA 1
ATOM 690 C C . PHE A 1 88 ? -16.281 4.096 8.633 1.00 97.31 88 PHE A C 1
ATOM 692 O O . PHE A 1 88 ? -16.754 4.457 7.554 1.00 97.31 88 PHE A O 1
ATOM 699 N N . LEU A 1 89 ? -16.542 2.903 9.168 1.00 96.38 89 LEU A N 1
ATOM 700 C CA . LEU A 1 89 ? -17.339 1.861 8.516 1.00 96.38 89 LEU A CA 1
ATOM 701 C C . LEU A 1 89 ? -18.854 2.146 8.519 1.00 96.38 89 LEU A C 1
ATOM 703 O O . LEU A 1 89 ? -19.606 1.471 7.812 1.00 96.38 89 LEU A O 1
ATOM 707 N N . GLY A 1 90 ? -19.322 3.156 9.264 1.00 95.19 90 GLY A N 1
ATOM 708 C CA . GLY A 1 90 ? -20.751 3.471 9.420 1.00 95.19 90 GLY A CA 1
ATOM 709 C C . GLY A 1 90 ? -21.499 2.494 10.334 1.00 95.19 90 GLY A C 1
ATOM 710 O O . GLY A 1 90 ? -22.729 2.414 10.288 1.00 95.19 90 GLY A O 1
ATOM 711 N N . LYS A 1 91 ? -20.762 1.751 11.162 1.00 95.62 91 LYS A N 1
ATOM 712 C CA . LYS A 1 91 ? -21.252 0.694 12.051 1.00 95.62 91 LYS A CA 1
ATOM 713 C C . LYS A 1 91 ? -20.782 1.001 13.485 1.00 95.62 91 LYS A C 1
ATOM 715 O O . LYS A 1 91 ? -19.933 0.289 13.996 1.00 95.62 91 LYS A O 1
ATOM 720 N N . PRO A 1 92 ? -21.285 2.069 14.139 1.00 93.81 92 PRO A N 1
ATOM 721 C CA . PRO A 1 92 ? -20.768 2.541 15.432 1.00 93.81 92 PRO A CA 1
ATOM 722 C C . PRO A 1 92 ? -20.817 1.502 16.563 1.00 93.81 92 PRO A C 1
ATOM 724 O O . PRO A 1 92 ? -20.045 1.622 17.507 1.00 93.81 92 PRO A O 1
ATOM 727 N N . ASP A 1 93 ? -21.702 0.509 16.459 1.00 94.38 93 ASP A N 1
ATOM 728 C CA . ASP A 1 93 ? -21.876 -0.559 17.452 1.00 94.38 93 ASP A CA 1
ATOM 729 C C . ASP A 1 93 ? -21.035 -1.816 17.146 1.00 94.38 93 ASP A C 1
ATOM 731 O O . ASP A 1 93 ? -21.099 -2.798 17.882 1.00 94.38 93 ASP A O 1
ATOM 735 N N . MET A 1 94 ? -20.270 -1.813 16.047 1.00 96.31 94 MET A N 1
ATOM 736 C CA . MET A 1 94 ? -19.370 -2.908 15.684 1.00 96.31 94 MET A CA 1
ATOM 737 C C . MET A 1 94 ? -18.212 -2.983 16.675 1.00 96.31 94 MET A C 1
ATOM 739 O O . MET A 1 94 ? -17.556 -1.979 16.956 1.00 96.31 94 MET A O 1
ATOM 743 N N . GLN A 1 95 ? -17.931 -4.188 17.160 1.00 97.12 95 GLN A N 1
ATOM 744 C CA . GLN A 1 95 ? -16.756 -4.435 17.989 1.00 97.12 95 GLN A CA 1
ATOM 745 C C . GLN A 1 95 ? -15.532 -4.587 17.090 1.00 97.12 95 GLN A C 1
ATOM 747 O O . GLN A 1 95 ? -15.554 -5.375 16.153 1.00 97.12 95 GLN A O 1
ATOM 752 N N . VAL A 1 96 ? -14.467 -3.839 17.352 1.00 97.31 96 VAL A N 1
ATOM 753 C CA . VAL A 1 96 ? -13.217 -3.948 16.592 1.00 97.31 96 VAL A CA 1
ATOM 754 C C . VAL A 1 96 ? -12.091 -4.204 17.578 1.00 97.31 96 VAL A C 1
ATOM 756 O O . VAL A 1 96 ? -11.834 -3.377 18.452 1.00 97.31 96 VAL A O 1
ATOM 759 N N . THR A 1 97 ? -11.419 -5.339 17.431 1.00 97.69 97 THR A N 1
ATOM 760 C CA . THR A 1 97 ? -10.172 -5.643 18.131 1.00 97.69 97 THR A CA 1
ATOM 761 C C . THR A 1 97 ? -9.019 -5.502 17.157 1.00 97.69 97 THR A C 1
ATOM 763 O O . THR A 1 97 ? -9.089 -6.010 16.038 1.00 97.69 97 THR A O 1
ATOM 766 N N . VAL A 1 98 ? -7.965 -4.811 17.582 1.00 98.38 98 VAL A N 1
ATOM 767 C CA . VAL A 1 98 ? -6.764 -4.611 16.774 1.00 98.38 98 VAL A CA 1
ATOM 768 C C . VAL A 1 98 ? -5.558 -5.131 17.530 1.00 98.38 98 VAL A C 1
ATOM 770 O O . VAL A 1 98 ? -5.375 -4.750 18.680 1.00 98.38 98 VAL A O 1
ATOM 773 N N . ASP A 1 99 ? -4.732 -5.933 16.865 1.00 98.38 99 ASP A N 1
ATOM 774 C CA . ASP A 1 99 ? -3.413 -6.342 17.345 1.00 98.38 99 ASP A CA 1
ATOM 775 C C . ASP A 1 99 ? -2.334 -5.660 16.479 1.00 98.38 99 ASP A C 1
ATOM 777 O O . ASP A 1 99 ? -2.365 -5.744 15.247 1.00 98.38 99 ASP A O 1
ATOM 781 N N . LEU A 1 100 ? -1.381 -4.962 17.107 1.00 97.56 100 LEU A N 1
ATOM 782 C CA . LEU A 1 100 ? -0.242 -4.337 16.421 1.00 97.56 100 LEU A CA 1
ATOM 783 C C . LEU A 1 100 ? 0.939 -5.304 16.431 1.00 97.56 100 LEU A C 1
ATOM 785 O O . LEU A 1 100 ? 1.417 -5.676 17.505 1.00 97.56 100 LEU A O 1
ATOM 789 N N . VAL A 1 101 ? 1.424 -5.696 15.256 1.00 95.88 101 VAL A N 1
ATOM 790 C CA . VAL A 1 101 ? 2.433 -6.751 15.099 1.00 95.88 101 VAL A CA 1
ATOM 791 C C . VAL A 1 101 ? 3.599 -6.242 14.264 1.00 95.88 101 VAL A C 1
ATOM 793 O O . VAL A 1 101 ? 3.433 -5.895 13.096 1.00 95.88 101 VAL A O 1
ATOM 796 N N . GLY A 1 102 ? 4.798 -6.233 14.840 1.00 92.50 102 GLY A N 1
ATOM 797 C CA . GLY A 1 102 ? 6.015 -5.892 14.111 1.00 92.50 102 GLY A CA 1
ATOM 798 C C . GLY A 1 102 ? 7.237 -5.761 15.012 1.00 92.50 102 GLY A C 1
ATOM 799 O O . GLY A 1 102 ? 7.158 -5.246 16.126 1.00 92.50 102 GLY A O 1
ATOM 800 N N . LYS A 1 103 ? 8.408 -6.177 14.513 1.00 87.12 103 LYS A N 1
ATOM 801 C CA . LYS A 1 103 ? 9.689 -6.052 15.236 1.00 87.12 103 LYS A CA 1
ATOM 802 C C . LYS A 1 103 ? 10.072 -4.601 15.546 1.00 87.12 103 LYS A C 1
ATOM 804 O O . LYS A 1 103 ? 10.787 -4.364 16.512 1.00 87.12 103 LYS A O 1
ATOM 809 N N . GLY A 1 104 ? 9.548 -3.637 14.784 1.00 83.44 104 GLY A N 1
ATOM 810 C CA . GLY A 1 104 ? 9.727 -2.204 15.036 1.00 83.44 104 GLY A CA 1
ATOM 811 C C . GLY A 1 104 ? 9.004 -1.681 16.283 1.00 83.44 104 GLY A C 1
ATOM 812 O O . GLY A 1 104 ? 9.123 -0.501 16.591 1.00 83.44 104 GLY A O 1
ATOM 813 N N . LEU A 1 105 ? 8.242 -2.523 16.990 1.00 86.69 105 LEU A N 1
ATOM 814 C CA . LEU A 1 105 ? 7.630 -2.183 18.277 1.00 86.69 105 LEU A CA 1
ATOM 815 C C . LEU A 1 105 ? 8.575 -2.402 19.471 1.00 86.69 105 LEU A C 1
ATOM 817 O O . LEU A 1 105 ? 8.237 -1.965 20.573 1.00 86.69 105 LEU A O 1
ATOM 821 N N . ASP A 1 106 ? 9.705 -3.095 19.283 1.00 80.88 106 ASP A N 1
ATOM 822 C CA . ASP A 1 106 ? 10.737 -3.263 20.312 1.00 80.88 106 ASP A CA 1
ATOM 823 C C . ASP A 1 106 ? 11.643 -2.026 20.360 1.00 80.88 106 ASP A C 1
ATOM 825 O O . ASP A 1 106 ? 12.303 -1.686 19.381 1.00 80.88 106 ASP A O 1
ATOM 829 N N . SER A 1 107 ? 11.736 -1.395 21.532 1.00 67.00 107 SER A N 1
ATOM 830 C CA . SER A 1 107 ? 12.580 -0.220 21.782 1.00 67.00 107 SER A CA 1
ATOM 831 C C . SER A 1 107 ? 14.084 -0.455 21.585 1.00 67.00 107 SER A C 1
ATOM 833 O O . SER A 1 107 ? 14.850 0.506 21.593 1.00 67.00 107 SER A O 1
ATOM 835 N N . ASN A 1 108 ? 14.525 -1.712 21.475 1.00 61.34 108 ASN A N 1
ATOM 836 C CA . ASN A 1 108 ? 15.934 -2.077 21.297 1.00 61.34 108 ASN A CA 1
ATOM 837 C C . ASN A 1 108 ? 16.319 -2.352 19.840 1.00 61.34 108 ASN A C 1
ATOM 839 O O . ASN A 1 108 ? 17.506 -2.499 19.544 1.00 61.34 108 ASN A O 1
ATOM 843 N N . VAL A 1 109 ? 15.345 -2.451 18.936 1.00 57.59 109 VAL A N 1
ATOM 844 C CA . VAL A 1 109 ? 15.610 -2.623 17.510 1.00 57.59 109 VAL A CA 1
ATOM 845 C C . VAL A 1 109 ? 15.781 -1.219 16.924 1.00 57.59 109 VAL A C 1
ATOM 847 O O . VAL A 1 109 ? 14.843 -0.427 17.007 1.00 57.59 109 VAL A O 1
ATOM 850 N N . PRO A 1 110 ? 16.956 -0.865 16.360 1.00 50.00 110 PRO A N 1
ATOM 851 C CA . PRO A 1 110 ? 17.104 0.391 15.627 1.00 50.00 110 PRO A CA 1
ATOM 852 C C . PRO A 1 110 ? 15.987 0.465 14.591 1.00 50.00 110 PRO A C 1
ATOM 854 O O . PRO A 1 110 ? 15.750 -0.547 13.939 1.00 50.00 110 PRO A O 1
ATOM 857 N N . GLU A 1 111 ? 15.292 1.598 14.454 1.00 52.56 111 GLU A N 1
ATOM 858 C CA . GLU A 1 111 ? 14.211 1.764 13.473 1.00 52.56 111 GLU A CA 1
ATOM 859 C C . GLU A 1 111 ? 14.723 1.365 12.076 1.00 52.56 111 GLU A C 1
ATOM 861 O O . GLU A 1 111 ? 15.394 2.128 11.388 1.00 52.56 111 GLU A O 1
ATOM 866 N N . VAL A 1 112 ? 14.466 0.115 11.674 1.00 43.03 112 VAL A N 1
ATOM 867 C CA . VAL A 1 112 ? 14.923 -0.436 10.385 1.00 43.03 112 VAL A CA 1
ATOM 868 C C . VAL A 1 112 ? 14.101 0.174 9.240 1.00 43.03 112 VAL A C 1
ATOM 870 O O . VAL A 1 112 ? 14.506 0.158 8.080 1.00 43.03 112 VAL A O 1
ATOM 873 N N . PHE A 1 113 ? 12.959 0.776 9.577 1.00 46.41 113 PHE A N 1
ATOM 874 C CA . PHE A 1 113 ? 12.041 1.423 8.657 1.00 46.41 113 PHE A CA 1
ATOM 875 C C . PHE A 1 113 ? 12.417 2.897 8.457 1.00 46.41 113 PHE A C 1
ATOM 877 O O . PHE A 1 113 ? 11.886 3.792 9.103 1.00 46.41 113 PHE A O 1
ATOM 884 N N . GLY A 1 114 ? 13.329 3.140 7.515 1.00 39.72 114 GLY A N 1
ATOM 885 C CA . GLY A 1 114 ? 13.588 4.471 6.963 1.00 39.72 114 GLY A CA 1
ATOM 886 C C . GLY A 1 114 ? 14.801 5.157 7.577 1.00 39.72 114 GLY A C 1
ATOM 887 O O . GLY A 1 114 ? 14.717 5.815 8.608 1.00 39.72 114 GLY A O 1
ATOM 888 N N . GLY A 1 115 ? 15.947 5.070 6.900 1.00 36.84 115 GLY A N 1
ATOM 889 C CA . GLY A 1 115 ? 17.137 5.805 7.319 1.00 36.84 115 GLY A CA 1
ATOM 890 C C . GLY A 1 115 ? 16.845 7.299 7.454 1.00 36.84 115 GLY A C 1
ATOM 891 O O . GLY A 1 115 ? 16.404 7.888 6.483 1.00 36.84 115 GLY A O 1
ATOM 892 N N . ASN A 1 116 ? 17.087 7.896 8.627 1.00 34.03 116 ASN A N 1
ATOM 893 C CA . ASN A 1 116 ? 17.114 9.337 8.958 1.00 34.03 116 ASN A CA 1
ATOM 894 C C . ASN A 1 116 ? 15.996 10.271 8.411 1.00 34.03 116 ASN A C 1
ATOM 896 O O . ASN A 1 116 ? 16.027 11.469 8.694 1.00 34.03 116 ASN A O 1
ATOM 900 N N . ALA A 1 117 ? 15.024 9.788 7.636 1.00 39.66 117 ALA A N 1
ATOM 901 C CA . ALA A 1 117 ? 14.116 10.602 6.827 1.00 39.66 117 ALA A CA 1
ATOM 902 C C . ALA A 1 117 ? 12.807 10.943 7.546 1.00 39.66 117 ALA A C 1
ATOM 904 O O . ALA A 1 117 ? 12.063 11.808 7.082 1.00 39.66 117 ALA A O 1
ATOM 905 N N . PHE A 1 118 ? 12.550 10.320 8.696 1.00 45.25 118 PHE A N 1
ATOM 906 C CA . PHE A 1 118 ? 11.361 10.572 9.499 1.00 45.25 118 PHE A CA 1
ATOM 907 C C . PHE A 1 118 ? 11.723 11.002 10.923 1.00 45.25 118 PHE A C 1
ATOM 909 O O . PHE A 1 118 ? 11.380 10.314 11.878 1.00 45.25 118 PHE A O 1
ATOM 916 N N . PRO A 1 119 ? 12.338 12.185 11.127 1.00 34.56 119 PRO A N 1
ATOM 917 C CA . PRO A 1 119 ? 12.383 12.809 12.439 1.00 34.56 119 PRO A CA 1
ATOM 918 C C . PRO A 1 119 ? 11.011 13.435 12.721 1.00 34.56 119 PRO A C 1
ATOM 920 O O . PRO A 1 119 ? 10.873 14.636 12.940 1.00 34.56 119 PRO A O 1
ATOM 923 N N . LEU A 1 120 ? 9.962 12.625 12.683 1.00 42.19 120 LEU A N 1
ATOM 924 C CA . LEU A 1 120 ? 8.821 12.877 13.529 1.00 42.19 120 LEU A CA 1
ATOM 925 C C . LEU A 1 120 ? 9.045 11.968 14.720 1.00 42.19 120 LEU A C 1
ATOM 927 O O . LEU A 1 120 ? 8.320 10.999 14.889 1.00 42.19 120 LEU A O 1
ATOM 931 N N . GLU A 1 121 ? 10.022 12.309 15.575 1.00 40.81 121 GLU A N 1
ATOM 932 C CA . GLU A 1 121 ? 9.797 12.031 16.988 1.00 40.81 121 GLU A CA 1
ATOM 933 C C . GLU A 1 121 ? 8.397 12.590 17.243 1.00 40.81 121 GLU A C 1
ATOM 935 O O . GLU A 1 121 ? 8.201 13.809 17.087 1.00 40.81 121 GLU A O 1
ATOM 940 N N . PRO A 1 122 ? 7.392 11.755 17.554 1.00 43.91 122 PRO A N 1
ATOM 941 C CA . PRO A 1 122 ? 6.134 12.283 18.001 1.00 43.91 122 PRO A CA 1
ATOM 942 C C . PRO A 1 122 ? 6.485 12.852 19.367 1.00 43.91 122 PRO A C 1
ATOM 944 O O . PRO A 1 122 ? 6.415 12.143 20.366 1.00 43.91 122 PRO A O 1
ATOM 947 N N . LYS A 1 123 ? 6.962 14.108 19.414 1.00 42.91 123 LYS A N 1
ATOM 948 C CA . LYS A 1 123 ? 7.120 14.892 20.637 1.00 42.91 123 LYS A CA 1
ATOM 949 C C . LYS A 1 123 ? 5.795 14.724 21.327 1.00 42.91 123 LYS A C 1
ATOM 951 O O . LYS A 1 123 ? 4.858 15.347 20.838 1.00 42.91 123 LYS A O 1
ATOM 956 N N . LYS A 1 124 ? 5.728 13.819 22.320 1.00 48.09 124 LYS A N 1
ATOM 957 C CA . LYS A 1 124 ? 4.499 13.216 22.862 1.00 48.09 124 LYS A CA 1
ATOM 958 C C . LYS A 1 124 ? 3.382 14.228 22.749 1.00 48.09 124 LYS A C 1
ATOM 960 O O . LYS A 1 124 ? 3.338 15.186 23.522 1.00 48.09 124 LYS A O 1
ATOM 965 N N . SER A 1 125 ? 2.634 14.120 21.651 1.00 51.38 125 SER A N 1
ATOM 966 C CA . SER A 1 125 ? 1.877 15.276 21.197 1.00 51.38 125 SER A CA 1
ATOM 967 C C . SER A 1 125 ? 0.788 15.512 22.227 1.00 51.38 125 SER A C 1
ATOM 969 O O . SER A 1 125 ? 0.362 14.588 22.924 1.00 51.38 125 SER A O 1
ATOM 971 N N . THR A 1 126 ? 0.311 16.743 22.352 1.00 54.72 126 THR A N 1
ATOM 972 C CA . THR A 1 126 ? -0.826 17.032 23.227 1.00 54.72 126 THR A CA 1
ATOM 973 C C . THR A 1 126 ? -2.038 16.135 22.918 1.00 54.72 126 THR A C 1
ATOM 975 O O . THR A 1 126 ? -2.900 16.016 23.784 1.00 54.72 126 THR A O 1
ATOM 978 N N . MET A 1 127 ? -2.113 15.471 21.745 1.00 67.00 127 MET A N 1
ATOM 979 C CA . MET A 1 127 ? -3.113 14.438 21.403 1.00 67.00 127 MET A CA 1
ATOM 980 C C . MET A 1 127 ? -3.070 13.221 22.330 1.00 67.00 127 MET A C 1
ATOM 982 O O . MET A 1 127 ? -4.129 12.766 22.759 1.00 67.00 127 MET A O 1
ATOM 986 N N . SER A 1 128 ? -1.885 12.767 22.743 1.00 69.19 128 SER A N 1
ATOM 987 C CA . SER A 1 128 ? -1.719 11.561 23.566 1.00 69.19 128 SER A CA 1
ATOM 988 C C . SER A 1 128 ? -2.524 11.627 24.871 1.00 69.19 128 SER A C 1
ATOM 990 O O . SER A 1 128 ? -3.237 10.688 25.223 1.00 69.19 128 SER A O 1
ATOM 992 N N . ALA A 1 129 ? -2.530 12.785 25.543 1.00 72.88 129 ALA A N 1
ATOM 993 C CA . ALA A 1 129 ? -3.298 12.988 26.774 1.00 72.88 129 ALA A CA 1
ATOM 994 C C . ALA A 1 129 ? -4.820 12.905 26.559 1.00 72.88 129 ALA A C 1
ATOM 996 O O . ALA A 1 129 ? -5.550 12.450 27.439 1.00 72.88 129 ALA A O 1
ATOM 997 N N . LYS A 1 130 ? -5.315 13.343 25.396 1.00 78.38 130 LYS A N 1
ATOM 998 C CA . LYS A 1 130 ? -6.741 13.259 25.052 1.00 78.38 130 LYS A CA 1
ATOM 999 C C . LYS A 1 130 ? -7.136 11.870 24.577 1.00 78.38 130 LYS A C 1
ATOM 1001 O O . LYS A 1 130 ? -8.291 11.514 24.760 1.00 78.38 130 LYS A O 1
ATOM 1006 N N . MET A 1 131 ? -6.200 11.085 24.056 1.00 83.56 131 MET A N 1
ATOM 1007 C CA . MET A 1 131 ? -6.428 9.701 23.643 1.00 83.56 131 MET A CA 1
ATOM 1008 C C . MET A 1 131 ? -6.289 8.700 24.794 1.00 83.56 131 MET A C 1
ATOM 1010 O O . MET A 1 131 ? -6.830 7.611 24.697 1.00 83.56 131 MET A O 1
ATOM 1014 N N . ALA A 1 132 ? -5.649 9.064 25.909 1.00 84.12 132 ALA A N 1
ATOM 1015 C CA . ALA A 1 132 ? -5.335 8.154 27.020 1.00 84.12 132 ALA A CA 1
ATOM 1016 C C . ALA A 1 132 ? -6.535 7.423 27.658 1.00 84.12 132 ALA A C 1
ATOM 1018 O O . ALA A 1 132 ? -6.343 6.401 28.308 1.00 84.12 132 ALA A O 1
ATOM 1019 N N . HIS A 1 133 ? -7.757 7.939 27.493 1.00 85.38 133 HIS A N 1
ATOM 1020 C CA . HIS A 1 133 ? -8.981 7.285 27.969 1.00 85.38 133 HIS A CA 1
ATOM 1021 C C . HIS A 1 133 ? -9.434 6.114 27.081 1.00 85.38 133 HIS A C 1
ATOM 1023 O O . HIS A 1 133 ? -10.307 5.353 27.487 1.00 85.38 133 HIS A O 1
ATOM 1029 N N . LEU A 1 134 ? -8.876 5.995 25.874 1.00 90.00 134 LEU A N 1
ATOM 1030 C CA . LEU A 1 134 ? -9.131 4.898 24.954 1.00 90.00 134 LEU A CA 1
ATOM 1031 C C . LEU A 1 134 ? -8.138 3.766 25.205 1.00 90.00 134 LEU A C 1
ATOM 1033 O O . LEU A 1 134 ? -6.949 3.991 25.459 1.00 90.00 134 LEU A O 1
ATOM 1037 N N . GLU A 1 135 ? -8.642 2.543 25.103 1.00 92.00 135 GLU A N 1
ATOM 1038 C CA . GLU A 1 135 ? -7.832 1.341 25.221 1.00 92.00 135 GLU A CA 1
ATOM 1039 C C . GLU A 1 135 ? -6.864 1.239 24.037 1.00 92.00 135 GLU A C 1
ATOM 1041 O O . GLU A 1 135 ? -7.254 1.361 22.871 1.00 92.00 135 GLU A O 1
ATOM 1046 N N . ALA A 1 136 ? -5.580 1.057 24.352 1.00 93.69 136 ALA A N 1
ATOM 1047 C CA . ALA A 1 136 ? -4.572 0.804 23.337 1.00 93.69 136 ALA A CA 1
ATOM 1048 C C . ALA A 1 136 ? -4.670 -0.654 22.863 1.00 93.69 136 ALA A C 1
ATOM 1050 O O . ALA A 1 136 ? -4.757 -1.546 23.709 1.00 93.69 136 ALA A O 1
ATOM 1051 N N . PRO A 1 137 ? -4.601 -0.899 21.545 1.00 96.25 137 PRO A N 1
ATOM 1052 C CA . PRO A 1 137 ? -4.343 -2.221 20.985 1.00 96.25 137 PRO A CA 1
ATOM 1053 C C . PRO A 1 137 ? -3.185 -2.958 21.685 1.00 96.25 137 PRO A C 1
ATOM 1055 O O . PRO A 1 137 ? -2.161 -2.330 21.991 1.00 96.25 137 PRO A O 1
ATOM 1058 N N . PRO A 1 138 ? -3.282 -4.283 21.895 1.00 96.69 138 PRO A N 1
ATOM 1059 C CA . PRO A 1 138 ? -2.132 -5.101 22.252 1.00 96.69 138 PRO A CA 1
ATOM 1060 C C . PRO A 1 138 ? -0.999 -4.965 21.224 1.00 96.69 138 PRO A C 1
ATOM 1062 O O . PRO A 1 138 ? -1.228 -4.835 20.019 1.00 96.69 138 PRO A O 1
ATOM 1065 N N . ARG A 1 139 ? 0.244 -4.989 21.715 1.00 95.56 139 ARG A N 1
ATOM 1066 C CA . ARG A 1 139 ? 1.466 -4.805 20.918 1.00 95.56 139 ARG A CA 1
ATOM 1067 C C . ARG A 1 139 ? 2.321 -6.061 20.987 1.00 95.56 139 ARG A C 1
ATOM 1069 O O . ARG A 1 139 ? 2.666 -6.508 22.080 1.00 95.56 139 ARG A O 1
ATOM 1076 N N . PHE A 1 140 ? 2.706 -6.582 19.830 1.00 95.62 140 PHE A N 1
ATOM 1077 C CA . PHE A 1 140 ? 3.493 -7.802 19.691 1.00 95.62 140 PHE A CA 1
ATOM 1078 C C . PHE A 1 140 ? 4.779 -7.498 18.911 1.00 95.62 140 PHE A C 1
ATOM 1080 O O . PHE A 1 140 ? 4.724 -7.373 17.685 1.00 95.62 140 PHE A O 1
ATOM 1087 N N . PRO A 1 141 ? 5.940 -7.378 19.588 1.00 93.44 141 PRO A N 1
ATOM 1088 C CA . PRO A 1 141 ? 7.233 -7.128 18.950 1.00 93.44 141 PRO A CA 1
ATOM 1089 C C . PRO A 1 141 ? 7.786 -8.393 18.265 1.00 93.44 141 PRO A C 1
ATOM 1091 O O . PRO A 1 141 ? 8.882 -8.862 18.555 1.00 93.44 141 PRO A O 1
ATOM 1094 N N . LEU A 1 142 ? 6.985 -8.982 17.382 1.00 92.38 142 LEU A N 1
ATOM 1095 C CA . LEU A 1 142 ? 7.234 -10.233 16.675 1.00 92.38 142 LEU A CA 1
ATOM 1096 C C . LEU A 1 142 ? 7.168 -9.989 15.163 1.00 92.38 142 LEU A C 1
ATOM 1098 O O . LEU A 1 142 ? 6.590 -9.000 14.703 1.00 92.38 142 LEU A O 1
ATOM 1102 N N . THR A 1 143 ? 7.746 -10.897 14.380 1.00 92.06 143 THR A N 1
ATOM 1103 C CA . THR A 1 143 ? 7.367 -11.047 12.965 1.00 92.06 143 THR A CA 1
ATOM 1104 C C . THR A 1 143 ? 5.902 -11.464 12.844 1.00 92.06 143 THR A C 1
ATOM 1106 O O . THR A 1 143 ? 5.294 -11.943 13.809 1.00 92.06 143 THR A O 1
ATOM 1109 N N . LEU A 1 144 ? 5.328 -11.306 11.651 1.00 93.69 144 LEU A N 1
ATOM 1110 C CA . LEU A 1 144 ? 3.953 -11.735 11.421 1.00 93.69 144 LEU A CA 1
ATOM 1111 C C . LEU A 1 144 ? 3.829 -13.255 11.579 1.00 93.69 144 LEU A C 1
ATOM 1113 O O . LEU A 1 144 ? 2.910 -13.711 12.252 1.00 93.69 144 LEU A O 1
ATOM 1117 N N . GLY A 1 145 ? 4.780 -14.035 11.059 1.00 92.75 145 GLY A N 1
ATOM 1118 C CA . GLY A 1 145 ? 4.791 -15.490 11.180 1.00 92.75 145 GLY A CA 1
ATOM 1119 C C . GLY A 1 145 ? 4.911 -15.966 12.629 1.00 92.75 145 GLY A C 1
ATOM 1120 O O . GLY A 1 145 ? 4.137 -16.825 13.055 1.00 92.75 145 GLY A O 1
ATOM 1121 N N . GLU A 1 146 ? 5.812 -15.372 13.423 1.00 94.31 146 GLU A N 1
ATOM 1122 C CA . GLU A 1 146 ? 5.937 -15.672 14.861 1.00 94.31 146 GLU A CA 1
ATOM 1123 C C . GLU A 1 146 ? 4.635 -15.367 15.617 1.00 94.31 146 GLU A C 1
ATOM 1125 O O . GLU A 1 146 ? 4.184 -16.176 16.433 1.00 94.31 146 GLU A O 1
ATOM 1130 N N . TYR A 1 147 ? 4.002 -14.225 15.332 1.00 96.19 147 TYR A N 1
ATOM 1131 C CA . TYR A 1 147 ? 2.718 -13.867 15.933 1.00 96.19 147 TYR A CA 1
ATOM 1132 C C . TYR A 1 147 ? 1.605 -14.842 15.526 1.00 96.19 147 TYR A C 1
ATOM 1134 O O . TYR A 1 147 ? 0.872 -15.319 16.394 1.00 96.19 147 TYR A O 1
ATOM 1142 N N . MET A 1 148 ? 1.496 -15.195 14.242 1.00 95.81 148 MET A N 1
ATOM 1143 C CA . MET A 1 148 ? 0.483 -16.140 13.759 1.00 95.81 148 MET A CA 1
ATOM 1144 C C . MET A 1 148 ? 0.666 -17.531 14.377 1.00 95.81 148 MET A C 1
ATOM 1146 O O . MET A 1 148 ? -0.317 -18.157 14.781 1.00 95.81 148 MET A O 1
ATOM 1150 N N . ALA A 1 149 ? 1.911 -17.985 14.548 1.00 94.12 149 ALA A N 1
ATOM 1151 C CA . ALA A 1 149 ? 2.223 -19.227 15.251 1.00 94.12 149 ALA A CA 1
ATOM 1152 C C . ALA A 1 149 ? 1.812 -19.172 16.734 1.00 94.12 149 ALA A C 1
ATOM 1154 O O . ALA A 1 149 ? 1.170 -20.099 17.233 1.00 94.12 149 ALA A O 1
ATOM 1155 N N . ALA A 1 150 ? 2.110 -18.075 17.439 1.00 94.81 150 ALA A N 1
ATOM 1156 C CA . ALA A 1 150 ? 1.688 -17.879 18.830 1.00 94.81 150 ALA A CA 1
ATOM 1157 C C . ALA A 1 150 ? 0.155 -17.787 18.975 1.00 94.81 150 ALA A C 1
ATOM 1159 O O . ALA A 1 150 ? -0.421 -18.211 19.983 1.00 94.81 150 ALA A O 1
ATOM 1160 N N . ARG A 1 151 ? -0.516 -17.271 17.943 1.00 94.38 151 ARG A N 1
ATOM 1161 C CA . ARG A 1 151 ? -1.968 -17.109 17.851 1.00 94.38 151 ARG A CA 1
ATOM 1162 C C . ARG A 1 151 ? -2.710 -18.377 17.396 1.00 94.38 151 ARG A C 1
ATOM 1164 O O . ARG A 1 151 ? -3.934 -18.365 17.409 1.00 94.38 151 ARG A O 1
ATOM 1171 N N . ALA A 1 152 ? -2.040 -19.489 17.085 1.00 91.38 152 ALA A N 1
ATOM 1172 C CA . ALA A 1 152 ? -2.644 -20.669 16.437 1.00 91.38 152 ALA A CA 1
ATOM 1173 C C . ALA A 1 152 ? -3.897 -21.281 17.118 1.00 91.38 152 ALA A C 1
ATOM 1175 O O . ALA A 1 152 ? -4.636 -22.031 16.488 1.00 91.38 152 ALA A O 1
ATOM 1176 N N . HIS A 1 153 ? -4.149 -20.980 18.395 1.00 91.94 153 HIS A N 1
ATOM 1177 C CA . HIS A 1 153 ? -5.324 -21.430 19.153 1.00 91.94 153 HIS A CA 1
ATOM 1178 C C . HIS A 1 153 ? -6.525 -20.460 19.098 1.00 91.94 153 HIS A C 1
ATOM 1180 O O . HIS A 1 153 ? -7.577 -20.756 19.666 1.00 91.94 153 HIS A O 1
ATOM 1186 N N . ARG A 1 154 ? -6.382 -19.299 18.450 1.00 93.50 154 ARG A N 1
ATOM 1187 C CA . ARG A 1 154 ? -7.457 -18.331 18.185 1.00 93.50 154 ARG A CA 1
ATOM 1188 C C . ARG A 1 154 ? -7.950 -18.485 16.740 1.00 93.50 154 ARG A C 1
ATOM 1190 O O . ARG A 1 154 ? -7.187 -18.938 15.887 1.00 93.50 154 ARG A O 1
ATOM 1197 N N . PRO A 1 155 ? -9.190 -18.063 16.432 1.00 94.56 155 PRO A N 1
ATOM 1198 C CA . PRO A 1 155 ? -9.624 -17.904 15.049 1.00 94.56 155 PRO A CA 1
ATOM 1199 C C . PRO A 1 155 ? -8.647 -17.035 14.245 1.00 94.56 155 PRO A C 1
ATOM 1201 O O . PRO A 1 155 ? -8.020 -16.115 14.793 1.00 94.56 155 PRO A O 1
ATOM 1204 N N . ALA A 1 156 ? -8.535 -17.327 12.948 1.00 95.69 156 ALA A N 1
ATOM 1205 C CA . ALA A 1 156 ? -7.800 -16.479 12.018 1.00 95.69 156 ALA A CA 1
ATOM 1206 C C . ALA A 1 156 ? -8.362 -15.044 12.071 1.00 95.69 156 ALA A C 1
ATOM 1208 O O . ALA A 1 156 ? -9.570 -14.884 12.265 1.00 95.69 156 ALA A O 1
ATOM 1209 N N . PRO A 1 157 ? -7.514 -14.009 11.951 1.00 97.69 157 PRO A N 1
ATOM 1210 C CA . PRO A 1 157 ? -8.003 -12.641 11.887 1.00 97.69 157 PRO A CA 1
ATOM 1211 C C . PRO A 1 157 ? -8.870 -12.440 10.640 1.00 97.69 157 PRO A C 1
ATOM 1213 O O . PRO A 1 157 ? -8.637 -13.060 9.596 1.00 97.69 157 PRO A O 1
ATOM 1216 N N . ASP A 1 158 ? -9.848 -11.546 10.751 1.00 98.12 158 ASP A N 1
ATOM 1217 C CA . ASP A 1 158 ? -10.745 -11.160 9.659 1.00 98.12 158 ASP A CA 1
ATOM 1218 C C . ASP A 1 158 ? -10.014 -10.363 8.572 1.00 98.12 158 ASP A C 1
ATOM 1220 O O . ASP A 1 158 ? -10.412 -10.372 7.406 1.00 98.12 158 ASP A O 1
ATOM 1224 N N . LEU A 1 159 ? -8.955 -9.650 8.963 1.00 98.31 159 LEU A N 1
ATOM 1225 C CA . LEU A 1 159 ? -8.131 -8.827 8.088 1.00 98.31 159 LEU A CA 1
ATOM 1226 C C . LEU A 1 159 ? -6.711 -8.718 8.646 1.00 98.31 159 LEU A C 1
ATOM 1228 O O . LEU A 1 159 ? -6.519 -8.408 9.823 1.00 98.31 159 LEU A O 1
ATOM 1232 N N . VAL A 1 160 ? -5.717 -8.877 7.778 1.00 98.06 160 VAL A N 1
ATOM 1233 C CA . VAL A 1 160 ? -4.354 -8.391 8.026 1.00 98.06 160 VAL A CA 1
ATOM 1234 C C . VAL A 1 160 ? -4.126 -7.174 7.140 1.00 98.06 160 VAL A C 1
ATOM 1236 O O . VAL A 1 160 ? -4.335 -7.241 5.930 1.00 98.06 160 VAL A O 1
ATOM 1239 N N . PHE A 1 161 ? -3.714 -6.05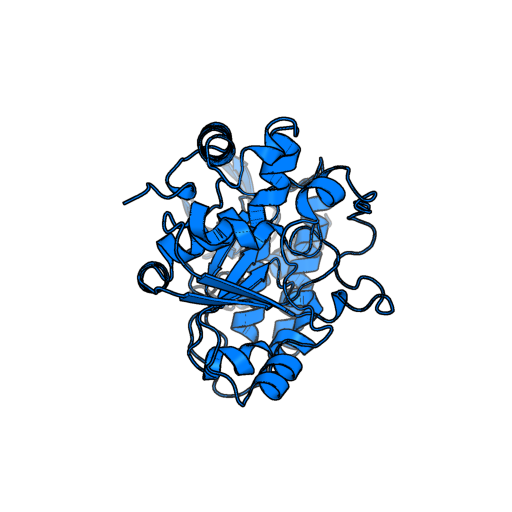5 7.726 1.00 98.00 161 PHE A N 1
ATOM 1240 C CA . PHE A 1 161 ? -3.400 -4.836 6.988 1.00 98.00 161 PHE A CA 1
ATOM 1241 C C . PHE A 1 161 ? -1.930 -4.465 7.169 1.00 98.00 161 PHE A C 1
ATOM 1243 O O . PHE A 1 161 ? -1.444 -4.411 8.297 1.00 98.00 161 PHE A O 1
ATOM 1250 N N . ILE A 1 162 ? -1.229 -4.199 6.067 1.00 95.75 162 ILE A N 1
ATOM 1251 C CA . ILE A 1 162 ? 0.187 -3.823 6.060 1.00 95.75 162 ILE A CA 1
ATOM 1252 C C . ILE A 1 162 ? 0.321 -2.428 5.452 1.00 95.75 162 ILE A C 1
ATOM 1254 O O . ILE A 1 162 ? 0.028 -2.210 4.273 1.00 95.75 162 ILE A O 1
ATOM 1258 N N . PHE A 1 163 ? 0.776 -1.472 6.255 1.00 92.69 163 PHE A N 1
ATOM 1259 C CA . PHE A 1 163 ? 1.129 -0.146 5.760 1.00 92.69 163 PHE A CA 1
ATOM 1260 C C . PHE A 1 163 ? 2.586 -0.160 5.292 1.00 92.69 163 PHE A C 1
ATOM 1262 O O . PHE A 1 163 ? 3.466 -0.443 6.093 1.00 92.69 163 PHE A O 1
ATOM 1269 N N . HIS A 1 164 ? 2.833 0.169 4.020 1.00 85.94 164 HIS A N 1
ATOM 1270 C CA . HIS A 1 164 ? 4.174 0.337 3.442 1.00 85.94 164 HIS A CA 1
ATOM 1271 C C . HIS A 1 164 ? 5.093 -0.877 3.677 1.00 85.94 164 HIS A C 1
ATOM 1273 O O . HIS A 1 164 ? 6.071 -0.776 4.419 1.00 85.94 164 HIS A O 1
ATOM 1279 N N . PRO A 1 165 ? 4.768 -2.043 3.082 1.00 85.25 165 PRO A N 1
ATOM 1280 C CA . PRO A 1 165 ? 5.448 -3.305 3.379 1.00 85.25 165 PRO A CA 1
ATOM 1281 C C . PRO A 1 165 ? 6.968 -3.257 3.162 1.00 85.25 165 PRO A C 1
ATOM 1283 O O . PRO A 1 165 ? 7.716 -3.900 3.912 1.00 85.25 165 PRO A O 1
ATOM 1286 N N . GLY A 1 166 ? 7.438 -2.512 2.158 1.00 84.62 166 GLY A N 1
ATOM 1287 C CA . GLY A 1 166 ? 8.848 -2.408 1.814 1.00 84.62 166 GLY A CA 1
ATOM 1288 C C . GLY A 1 166 ? 9.437 -3.767 1.450 1.00 84.62 166 GLY A C 1
ATOM 1289 O O . GLY A 1 166 ? 10.505 -4.112 1.964 1.00 84.62 166 GLY A O 1
ATOM 1290 N N . PHE A 1 167 ? 8.754 -4.573 0.625 1.00 85.81 167 PHE A N 1
ATOM 1291 C CA . PHE A 1 167 ? 9.176 -5.943 0.303 1.00 85.81 167 PHE A CA 1
ATOM 1292 C C . PHE A 1 167 ? 10.564 -5.982 -0.323 1.00 85.81 167 PHE A C 1
ATOM 1294 O O . PHE A 1 167 ? 11.290 -6.943 -0.109 1.00 85.81 167 PHE A O 1
ATOM 1301 N N . ILE A 1 168 ? 10.986 -4.935 -1.030 1.00 77.81 168 ILE A N 1
ATOM 1302 C CA . ILE A 1 168 ? 12.347 -4.851 -1.571 1.00 77.81 168 ILE A CA 1
ATOM 1303 C C . ILE A 1 168 ? 13.431 -4.898 -0.479 1.00 77.81 168 ILE A C 1
ATOM 1305 O O . ILE A 1 168 ? 14.445 -5.574 -0.647 1.00 77.81 168 ILE A O 1
ATOM 1309 N N . ILE A 1 169 ? 13.210 -4.230 0.657 1.00 75.56 169 ILE A N 1
ATOM 1310 C CA . ILE A 1 169 ? 14.149 -4.212 1.793 1.00 75.56 169 ILE A CA 1
ATOM 1311 C C . ILE A 1 169 ? 13.915 -5.424 2.707 1.00 75.56 169 ILE A C 1
ATOM 1313 O O . ILE A 1 169 ? 14.860 -5.975 3.270 1.00 75.56 169 ILE A O 1
ATOM 1317 N N . ASN A 1 170 ? 12.659 -5.857 2.836 1.00 74.75 170 ASN A N 1
ATOM 1318 C CA . ASN A 1 170 ? 12.207 -6.817 3.844 1.00 74.75 170 ASN A CA 1
ATOM 1319 C C . ASN A 1 170 ? 11.746 -8.166 3.256 1.00 74.75 170 ASN A C 1
ATOM 1321 O O . ASN A 1 170 ? 11.013 -8.909 3.911 1.00 74.75 170 ASN A O 1
ATOM 1325 N N . SER A 1 171 ? 12.159 -8.516 2.036 1.00 75.62 171 SER A N 1
ATOM 1326 C CA . SER A 1 171 ? 11.756 -9.766 1.362 1.00 75.62 171 SER A CA 1
ATOM 1327 C C . SER A 1 171 ? 12.109 -11.001 2.186 1.00 75.62 171 SER A C 1
ATOM 1329 O O . SER A 1 171 ? 11.328 -11.948 2.267 1.00 75.62 171 SER A O 1
ATOM 1331 N N . ASN A 1 172 ? 13.248 -10.970 2.879 1.00 69.88 172 ASN A N 1
ATOM 1332 C CA . ASN A 1 172 ? 13.682 -12.079 3.720 1.00 69.88 172 ASN A CA 1
ATOM 1333 C C . ASN A 1 172 ? 12.732 -12.357 4.893 1.00 69.88 172 ASN A C 1
ATOM 1335 O O . ASN A 1 172 ? 12.563 -13.517 5.249 1.00 69.88 172 ASN A O 1
ATOM 1339 N N . SER A 1 173 ? 12.108 -11.338 5.493 1.00 73.94 173 SER A N 1
ATOM 1340 C CA . SER A 1 173 ? 11.134 -11.556 6.570 1.00 73.94 173 SER A CA 1
ATOM 1341 C C . SER A 1 173 ? 9.750 -11.846 6.009 1.00 73.94 173 SER A C 1
ATOM 1343 O O . SER A 1 173 ? 9.173 -12.883 6.318 1.00 73.94 173 SER A O 1
ATOM 1345 N N . TRP A 1 174 ? 9.246 -10.965 5.140 1.00 85.19 174 TRP A N 1
ATOM 1346 C CA . TRP A 1 174 ? 7.879 -11.051 4.632 1.00 85.19 174 TRP A CA 1
ATOM 1347 C C . TRP A 1 174 ? 7.627 -12.303 3.799 1.00 85.19 174 TRP A C 1
ATOM 1349 O O . TRP A 1 174 ? 6.545 -12.885 3.871 1.00 85.19 174 TRP A O 1
ATOM 1359 N N . ILE A 1 175 ? 8.617 -12.693 2.998 1.00 83.06 175 ILE A N 1
ATOM 1360 C CA . ILE A 1 175 ? 8.462 -13.715 1.973 1.00 83.06 175 ILE A CA 1
ATOM 1361 C C . ILE A 1 175 ? 9.265 -14.961 2.332 1.00 83.06 175 ILE A C 1
ATOM 1363 O O . ILE A 1 175 ? 8.669 -16.003 2.591 1.00 83.06 175 ILE A O 1
ATOM 1367 N N . ALA A 1 176 ? 10.597 -14.866 2.407 1.00 72.00 176 ALA A N 1
ATOM 1368 C CA . ALA A 1 176 ? 11.440 -16.042 2.654 1.00 72.00 176 ALA A CA 1
ATOM 1369 C C . ALA A 1 176 ? 11.233 -16.640 4.059 1.00 72.00 176 ALA A C 1
ATOM 1371 O O . ALA A 1 176 ? 11.344 -17.848 4.243 1.00 72.00 176 ALA A O 1
ATOM 1372 N N . GLY A 1 177 ? 10.895 -15.801 5.043 1.00 75.94 177 GLY A N 1
ATOM 1373 C CA . GLY A 1 177 ? 10.528 -16.214 6.397 1.00 75.94 177 GLY A CA 1
ATOM 1374 C C . GLY A 1 177 ? 9.125 -16.819 6.510 1.00 75.94 177 GLY A C 1
ATOM 1375 O O . GLY A 1 177 ? 8.770 -17.319 7.574 1.00 75.94 177 GLY A O 1
ATOM 1376 N N . GLY A 1 178 ? 8.329 -16.791 5.435 1.00 83.69 178 GLY A N 1
ATOM 1377 C CA . GLY A 1 178 ? 6.978 -17.351 5.404 1.00 83.69 178 GLY A CA 1
ATOM 1378 C C . GLY A 1 178 ? 5.912 -16.496 6.098 1.00 83.69 178 GLY A C 1
ATOM 1379 O O . GLY A 1 178 ? 4.786 -16.965 6.265 1.00 83.69 178 GLY A O 1
ATOM 1380 N N . ASP A 1 179 ? 6.218 -15.251 6.479 1.00 90.06 179 ASP A N 1
ATOM 1381 C CA . ASP A 1 179 ? 5.291 -14.345 7.173 1.00 90.06 179 ASP A CA 1
ATOM 1382 C C . ASP A 1 179 ? 3.987 -14.140 6.389 1.00 90.06 179 ASP A C 1
ATOM 1384 O O . ASP A 1 179 ? 2.901 -14.376 6.923 1.00 90.06 179 ASP A O 1
ATOM 1388 N N . LEU A 1 180 ? 4.065 -13.764 5.108 1.00 90.56 180 LEU A N 1
ATOM 1389 C CA . LEU A 1 180 ? 2.877 -13.602 4.262 1.00 90.56 180 LEU A CA 1
ATOM 1390 C C . LEU A 1 180 ? 2.149 -14.930 4.042 1.00 90.56 180 LEU A C 1
ATOM 1392 O O . LEU A 1 180 ? 0.920 -14.983 4.136 1.00 90.56 180 LEU A O 1
ATOM 1396 N N . ARG A 1 181 ? 2.889 -16.021 3.797 1.00 90.06 181 ARG A N 1
ATOM 1397 C CA . ARG A 1 181 ? 2.298 -17.357 3.623 1.00 90.06 181 ARG A CA 1
ATOM 1398 C C . ARG A 1 181 ? 1.503 -17.784 4.857 1.00 90.06 181 ARG A C 1
ATOM 1400 O O . ARG A 1 181 ? 0.429 -18.374 4.706 1.00 90.06 181 ARG A O 1
ATOM 1407 N N . SER A 1 182 ? 1.987 -17.469 6.059 1.00 90.38 182 SER A N 1
ATOM 1408 C CA . SER A 1 182 ? 1.329 -17.829 7.322 1.00 90.38 182 SER A CA 1
ATOM 1409 C C . SER A 1 182 ? -0.095 -17.277 7.432 1.00 90.38 182 SER A C 1
ATOM 1411 O O . SER A 1 182 ? -0.957 -17.918 8.027 1.00 90.38 182 SER A O 1
ATOM 1413 N N . VAL A 1 183 ? -0.368 -16.135 6.795 1.00 92.12 183 VAL A N 1
ATOM 1414 C CA . VAL A 1 183 ? -1.696 -15.513 6.764 1.00 92.12 183 VAL A CA 1
ATOM 1415 C C . VAL A 1 183 ? -2.489 -15.947 5.536 1.00 92.12 183 VAL A C 1
ATOM 1417 O O . VAL A 1 183 ? -3.645 -16.349 5.659 1.00 92.12 183 VAL A O 1
ATOM 1420 N N . LEU A 1 184 ? -1.878 -15.906 4.350 1.00 92.25 184 LEU A N 1
ATOM 1421 C CA . LEU A 1 184 ? -2.565 -16.227 3.094 1.00 92.25 184 LEU A CA 1
ATOM 1422 C C . LEU A 1 184 ? -3.059 -17.684 3.067 1.00 92.25 184 LEU A C 1
ATOM 1424 O O . LEU A 1 184 ? -4.132 -17.958 2.532 1.00 92.25 184 LEU A O 1
ATOM 1428 N N . SER A 1 185 ? -2.340 -18.611 3.712 1.00 91.62 185 SER A N 1
ATOM 1429 C CA . SER A 1 185 ? -2.761 -20.015 3.862 1.00 91.62 185 SER A CA 1
ATOM 1430 C C . SER A 1 185 ? -4.033 -20.212 4.689 1.00 91.62 185 SER A C 1
ATOM 1432 O O . SER A 1 185 ? -4.712 -21.225 4.527 1.00 91.62 185 SER A O 1
ATOM 1434 N N . LEU A 1 186 ? -4.398 -19.240 5.528 1.00 92.25 186 LEU A N 1
ATOM 1435 C CA . LEU A 1 186 ? -5.650 -19.242 6.287 1.00 92.25 186 LEU A CA 1
ATOM 1436 C C . LEU A 1 186 ? -6.822 -18.666 5.480 1.00 92.25 186 LEU A C 1
ATOM 1438 O O . LEU A 1 186 ? -7.952 -18.649 5.962 1.00 92.25 186 LEU A O 1
ATOM 1442 N N . GLY A 1 187 ? -6.565 -18.165 4.268 1.00 93.12 187 GLY A N 1
ATOM 1443 C CA . GLY A 1 187 ? -7.550 -17.447 3.464 1.00 93.12 187 GLY A CA 1
ATOM 1444 C C . GLY A 1 187 ? -7.898 -16.058 4.008 1.00 93.12 187 GLY A C 1
ATOM 1445 O O . GLY A 1 187 ? -8.821 -15.427 3.489 1.00 93.12 187 GLY A O 1
ATOM 1446 N N . THR A 1 188 ? -7.176 -15.570 5.023 1.00 95.00 188 THR A N 1
ATOM 1447 C CA . THR A 1 188 ? -7.366 -14.227 5.575 1.00 95.00 188 THR A CA 1
ATOM 1448 C C . THR A 1 188 ? -7.052 -13.175 4.504 1.00 95.00 188 THR A C 1
ATOM 1450 O O . THR A 1 188 ? -5.959 -13.200 3.934 1.00 95.00 188 THR A O 1
ATOM 1453 N N . PRO A 1 189 ? -7.966 -12.225 4.238 1.00 95.75 189 PRO A N 1
ATOM 1454 C CA . PRO A 1 189 ? -7.693 -11.101 3.353 1.00 95.75 189 PRO A CA 1
ATOM 1455 C C . PRO A 1 189 ? -6.492 -10.274 3.833 1.00 95.75 189 PRO A C 1
ATOM 1457 O O . PRO A 1 189 ? -6.428 -9.894 5.004 1.00 95.75 189 PRO A O 1
ATOM 1460 N N . VAL A 1 190 ? -5.579 -9.949 2.912 1.00 96.50 190 VAL A N 1
ATOM 1461 C CA . VAL A 1 190 ? -4.430 -9.070 3.179 1.00 96.50 190 VAL A CA 1
ATOM 1462 C C . VAL A 1 190 ? -4.582 -7.759 2.413 1.00 96.50 190 VAL A C 1
ATOM 1464 O O . VAL A 1 190 ? -4.532 -7.729 1.178 1.00 96.50 190 VAL A O 1
ATOM 1467 N N . GLY A 1 191 ? -4.779 -6.671 3.155 1.00 96.62 191 GLY A N 1
ATOM 1468 C CA . GLY A 1 191 ? -4.811 -5.315 2.622 1.00 96.62 191 GLY A CA 1
ATOM 1469 C C . GLY A 1 191 ? -3.458 -4.634 2.729 1.00 96.62 191 GLY A C 1
ATOM 1470 O O . GLY A 1 191 ? -2.763 -4.785 3.730 1.00 96.62 191 GLY A O 1
ATOM 1471 N N . LEU A 1 192 ? -3.077 -3.890 1.694 1.00 96.50 192 LEU A N 1
ATOM 1472 C CA . LEU A 1 192 ? -1.792 -3.206 1.637 1.00 96.50 192 LEU A CA 1
ATOM 1473 C C . LEU A 1 192 ? -1.968 -1.749 1.238 1.00 96.50 192 LEU A C 1
ATOM 1475 O O . LEU A 1 192 ? -2.920 -1.377 0.539 1.00 96.50 192 LEU A O 1
ATOM 1479 N N . ALA A 1 193 ? -1.011 -0.935 1.668 1.00 95.56 193 ALA A N 1
ATOM 1480 C CA . ALA A 1 193 ? -0.887 0.442 1.235 1.00 95.56 193 ALA A CA 1
ATOM 1481 C C . ALA A 1 193 ? 0.559 0.794 0.859 1.00 95.56 193 ALA A C 1
ATOM 1483 O O . ALA A 1 193 ? 1.496 0.289 1.472 1.00 95.56 193 ALA A O 1
ATOM 1484 N N . SER A 1 194 ? 0.718 1.690 -0.113 1.00 91.81 194 SER A N 1
ATOM 1485 C CA . SER A 1 194 ? 2.005 2.214 -0.594 1.00 91.81 194 SER A CA 1
ATOM 1486 C C . SER A 1 194 ? 2.001 3.751 -0.602 1.00 91.81 194 SER A C 1
ATOM 1488 O O . SER A 1 194 ? 0.938 4.375 -0.597 1.00 91.81 194 SER A O 1
ATOM 1490 N N . TYR A 1 195 ? 3.179 4.375 -0.595 1.00 87.31 195 TYR A N 1
ATOM 1491 C CA . TYR A 1 195 ? 3.419 5.822 -0.564 1.00 87.31 195 TYR A CA 1
ATOM 1492 C C . TYR A 1 195 ? 3.056 6.519 -1.874 1.00 87.31 195 TYR A C 1
ATOM 1494 O O . TYR A 1 195 ? 2.854 7.733 -1.883 1.00 87.31 195 TYR A O 1
ATOM 1502 N N . GLY A 1 196 ? 2.955 5.748 -2.956 1.00 86.44 196 GLY A N 1
ATOM 1503 C CA . GLY A 1 196 ? 2.642 6.199 -4.306 1.00 86.44 196 GLY A CA 1
ATOM 1504 C C . GLY A 1 196 ? 2.288 5.022 -5.214 1.00 86.44 196 GLY A C 1
ATOM 1505 O O . GLY A 1 196 ? 2.273 3.866 -4.781 1.00 86.44 196 GLY A O 1
ATOM 1506 N N . GLU A 1 197 ? 1.944 5.310 -6.469 1.00 83.06 197 GLU A N 1
ATOM 1507 C CA . GLU A 1 197 ? 1.731 4.264 -7.487 1.00 83.06 197 GLU A CA 1
ATOM 1508 C C . GLU A 1 197 ? 3.052 3.571 -7.843 1.00 83.06 197 GLU A C 1
ATOM 1510 O O . GLU A 1 197 ? 3.073 2.376 -8.118 1.00 83.06 197 GLU A O 1
ATOM 1515 N N . GLU A 1 198 ? 4.155 4.309 -7.781 1.00 76.50 198 GLU A N 1
ATOM 1516 C CA . GLU A 1 198 ? 5.492 3.848 -8.132 1.00 76.50 198 GLU A CA 1
ATOM 1517 C C . GLU A 1 198 ? 6.009 2.812 -7.135 1.00 76.50 198 GLU A C 1
ATOM 1519 O O . GLU A 1 198 ? 6.423 1.730 -7.543 1.00 76.50 198 GLU A O 1
ATOM 1524 N N . GLU A 1 199 ? 5.903 3.100 -5.831 1.00 81.12 199 GLU A N 1
ATOM 1525 C CA . GLU A 1 199 ? 6.238 2.117 -4.794 1.00 81.12 199 GLU A CA 1
ATOM 1526 C C . GLU A 1 199 ? 5.343 0.882 -4.938 1.00 81.12 199 GLU A C 1
ATOM 1528 O O . GLU A 1 199 ? 5.847 -0.231 -4.952 1.00 81.12 199 GLU A O 1
ATOM 1533 N N . HIS A 1 200 ? 4.031 1.051 -5.146 1.00 87.12 200 HIS A N 1
ATOM 1534 C CA . HIS A 1 200 ? 3.137 -0.088 -5.372 1.00 87.12 200 HIS A CA 1
ATOM 1535 C C . HIS A 1 200 ? 3.614 -0.991 -6.524 1.00 87.12 200 HIS A C 1
ATOM 1537 O O . HIS A 1 200 ? 3.645 -2.211 -6.362 1.00 87.12 200 HIS A O 1
ATOM 1543 N N . MET A 1 201 ? 4.015 -0.418 -7.663 1.00 81.31 201 MET A N 1
ATOM 1544 C CA . MET A 1 201 ? 4.545 -1.202 -8.784 1.00 81.31 201 MET A CA 1
ATOM 1545 C C . MET A 1 201 ? 5.796 -1.994 -8.385 1.00 81.31 201 MET A C 1
ATOM 1547 O O . MET A 1 201 ? 5.885 -3.177 -8.710 1.00 81.31 201 MET A O 1
ATOM 1551 N N . GLN A 1 202 ? 6.723 -1.381 -7.641 1.00 79.00 202 GLN A N 1
ATOM 1552 C CA . GLN A 1 202 ? 7.912 -2.074 -7.132 1.00 79.00 202 GLN A CA 1
ATOM 1553 C C . GLN A 1 202 ? 7.540 -3.245 -6.214 1.00 79.00 202 GLN A C 1
ATOM 1555 O O . GLN A 1 202 ? 8.077 -4.342 -6.371 1.00 79.00 202 GLN A O 1
ATOM 1560 N N . GLU A 1 203 ? 6.598 -3.035 -5.292 1.00 86.56 203 GLU A N 1
ATOM 1561 C CA . GLU A 1 203 ? 6.130 -4.074 -4.368 1.00 86.56 203 GLU A CA 1
ATOM 1562 C C . GLU A 1 203 ? 5.536 -5.267 -5.125 1.00 86.56 203 GLU A C 1
ATOM 1564 O O . GLU A 1 203 ? 5.863 -6.420 -4.835 1.00 86.56 203 GLU A O 1
ATOM 1569 N N . VAL A 1 204 ? 4.702 -5.002 -6.138 1.00 85.75 204 VAL A N 1
ATOM 1570 C CA . VAL A 1 204 ? 4.105 -6.043 -6.990 1.00 85.75 204 VAL A CA 1
ATOM 1571 C C . VAL A 1 204 ? 5.174 -6.845 -7.724 1.00 85.75 204 VAL A C 1
ATOM 1573 O O . VAL A 1 204 ? 5.041 -8.061 -7.844 1.00 85.75 204 VAL A O 1
ATOM 1576 N N . TRP A 1 205 ? 6.240 -6.205 -8.197 1.00 80.25 205 TRP A N 1
ATOM 1577 C CA . TRP A 1 205 ? 7.315 -6.904 -8.900 1.00 80.25 205 TRP A CA 1
ATOM 1578 C C . TRP A 1 205 ? 8.132 -7.801 -7.981 1.00 80.25 205 TRP A C 1
ATOM 1580 O O . TRP A 1 205 ? 8.405 -8.943 -8.347 1.00 80.25 205 T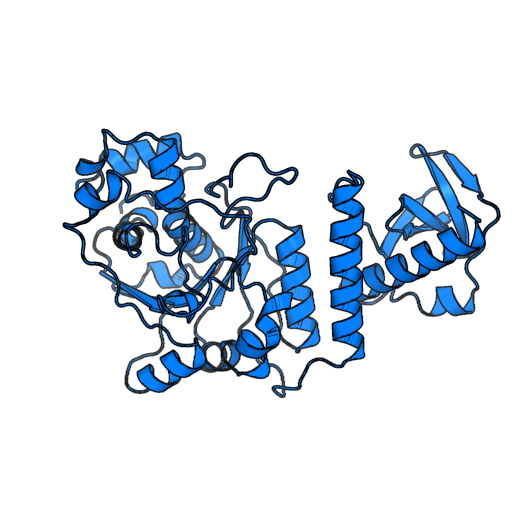RP A O 1
ATOM 1590 N N . VAL A 1 206 ? 8.462 -7.329 -6.776 1.00 82.31 206 VAL A N 1
ATOM 1591 C CA . VAL A 1 206 ? 9.132 -8.164 -5.769 1.00 82.31 206 VAL A CA 1
ATOM 1592 C C . VAL A 1 206 ? 8.278 -9.390 -5.461 1.00 82.31 206 VAL A C 1
ATOM 1594 O O . VAL A 1 206 ? 8.772 -10.513 -5.486 1.00 82.31 206 VAL A O 1
ATOM 1597 N N . LEU A 1 207 ? 6.980 -9.195 -5.234 1.00 85.94 207 LEU A N 1
ATOM 1598 C CA . LEU A 1 207 ? 6.044 -10.287 -4.981 1.00 85.94 207 LEU A CA 1
ATOM 1599 C C . LEU A 1 207 ? 5.961 -11.276 -6.150 1.00 85.94 207 LEU A C 1
ATOM 1601 O O . LEU A 1 207 ? 6.038 -12.485 -5.926 1.00 85.94 207 LEU A O 1
ATOM 1605 N N . ALA A 1 208 ? 5.851 -10.777 -7.383 1.00 80.75 208 ALA A N 1
ATOM 1606 C CA . ALA A 1 208 ? 5.788 -11.602 -8.587 1.00 80.75 208 ALA A CA 1
ATOM 1607 C C . ALA A 1 208 ? 7.058 -12.446 -8.772 1.00 80.75 208 ALA A C 1
ATOM 1609 O O . ALA A 1 208 ? 6.961 -13.625 -9.108 1.00 80.75 208 ALA A O 1
ATOM 1610 N N . ALA A 1 209 ? 8.233 -11.889 -8.470 1.00 77.69 209 ALA A N 1
ATOM 1611 C CA . ALA A 1 209 ? 9.504 -12.614 -8.512 1.00 77.69 209 ALA A CA 1
ATOM 1612 C C . ALA A 1 209 ? 9.606 -13.732 -7.453 1.00 77.69 209 ALA A C 1
ATOM 1614 O O . ALA A 1 209 ? 10.401 -14.658 -7.590 1.00 77.69 209 ALA A O 1
ATOM 1615 N N . HIS A 1 210 ? 8.764 -13.684 -6.419 1.00 78.81 210 HIS A N 1
ATOM 1616 C CA . HIS A 1 210 ? 8.578 -14.762 -5.447 1.00 78.81 210 HIS A CA 1
ATOM 1617 C C . HIS A 1 210 ? 7.340 -15.638 -5.734 1.00 78.81 210 HIS A C 1
ATOM 1619 O O . HIS A 1 210 ? 6.944 -16.453 -4.901 1.00 78.81 210 HIS A O 1
ATOM 1625 N N . GLY A 1 211 ? 6.706 -15.472 -6.898 1.00 80.75 211 GLY A N 1
ATOM 1626 C CA . GLY A 1 211 ? 5.543 -16.248 -7.333 1.00 80.75 211 GLY A CA 1
ATOM 1627 C C . GLY A 1 211 ? 4.212 -15.851 -6.683 1.00 80.75 211 GLY A C 1
ATOM 1628 O O . GLY A 1 211 ? 3.210 -16.537 -6.896 1.00 80.75 211 GLY A O 1
ATOM 1629 N N . TYR A 1 212 ? 4.168 -14.765 -5.908 1.00 85.75 212 TYR A N 1
ATOM 1630 C CA . TYR A 1 212 ? 2.916 -14.224 -5.378 1.00 85.75 212 TYR A CA 1
ATOM 1631 C C . TYR A 1 212 ? 2.147 -13.483 -6.469 1.00 85.75 212 TYR A C 1
ATOM 1633 O O . TYR A 1 212 ? 2.726 -12.877 -7.371 1.00 85.75 212 TYR A O 1
ATOM 1641 N N . GLN A 1 213 ? 0.821 -13.487 -6.353 1.00 82.31 213 GLN A N 1
ATOM 1642 C CA . GLN A 1 213 ? -0.056 -12.729 -7.238 1.00 82.31 213 GLN A CA 1
ATOM 1643 C C . GLN A 1 213 ? -0.677 -11.558 -6.479 1.00 82.31 213 GLN A C 1
ATOM 1645 O O . GLN A 1 213 ? -1.305 -11.724 -5.432 1.00 82.31 213 GLN A O 1
ATOM 1650 N N . ALA A 1 214 ? -0.489 -10.357 -7.016 1.00 82.75 214 ALA A N 1
ATOM 1651 C CA . ALA A 1 214 ? -1.131 -9.153 -6.522 1.00 82.75 214 ALA A CA 1
ATOM 1652 C C . ALA A 1 214 ? -2.311 -8.784 -7.417 1.00 82.75 214 ALA A C 1
ATOM 1654 O O . ALA A 1 214 ? -2.252 -8.911 -8.643 1.00 82.75 214 ALA A O 1
ATOM 1655 N N . ASN A 1 215 ? -3.364 -8.252 -6.805 1.00 83.19 215 ASN A N 1
ATOM 1656 C CA . ASN A 1 215 ? -4.459 -7.702 -7.573 1.00 83.19 215 ASN A CA 1
ATOM 1657 C C . ASN A 1 215 ? -4.024 -6.374 -8.201 1.00 83.19 215 ASN A C 1
ATOM 1659 O O . ASN A 1 215 ? -3.671 -5.436 -7.490 1.00 83.19 215 ASN A O 1
ATOM 1663 N N . LEU A 1 216 ? -4.098 -6.278 -9.529 1.00 80.19 216 LEU A N 1
ATOM 1664 C CA . LEU A 1 216 ? -3.696 -5.070 -10.262 1.00 80.19 216 LEU A CA 1
ATOM 1665 C C . LEU A 1 216 ? -4.646 -3.882 -10.047 1.00 80.19 216 LEU A C 1
ATOM 1667 O O . LEU A 1 216 ? -4.351 -2.759 -10.456 1.00 80.19 216 LEU A O 1
ATOM 1671 N N . LYS A 1 217 ? -5.813 -4.107 -9.435 1.00 89.06 217 LYS A N 1
ATOM 1672 C CA . LYS A 1 217 ? -6.716 -3.024 -9.070 1.00 89.06 217 LYS A CA 1
ATOM 1673 C C . LYS A 1 217 ? -6.156 -2.278 -7.865 1.00 89.06 217 LYS A C 1
ATOM 1675 O O . LYS A 1 217 ? -6.034 -2.837 -6.778 1.00 89.06 217 LYS A O 1
ATOM 1680 N N . VAL A 1 218 ? -5.934 -0.984 -8.057 1.00 91.56 218 VAL A N 1
ATOM 1681 C CA . VAL A 1 218 ? -5.512 -0.051 -7.012 1.00 91.56 218 VAL A CA 1
ATOM 1682 C C . VAL A 1 218 ? -6.586 0.996 -6.740 1.00 91.56 218 VAL A C 1
ATOM 1684 O O . VAL A 1 218 ? -7.390 1.330 -7.614 1.00 91.56 218 VAL A O 1
ATOM 1687 N N . ILE A 1 219 ? -6.581 1.546 -5.529 1.00 94.62 219 ILE A N 1
ATOM 1688 C CA . ILE A 1 219 ? -7.402 2.692 -5.138 1.00 94.62 219 ILE A CA 1
ATOM 1689 C C . ILE A 1 219 ? -6.474 3.822 -4.726 1.00 94.62 219 ILE A C 1
ATOM 1691 O O . ILE A 1 219 ? -5.645 3.657 -3.831 1.00 94.62 219 ILE A O 1
ATOM 1695 N N . GLN A 1 220 ? -6.677 5.001 -5.304 1.00 94.25 220 GLN A N 1
ATOM 1696 C CA . GLN A 1 220 ? -6.069 6.209 -4.771 1.00 94.25 220 GLN A CA 1
ATOM 1697 C C . GLN A 1 220 ? -6.789 6.632 -3.483 1.00 94.25 220 GLN A C 1
ATOM 1699 O O . GLN A 1 220 ? -7.982 6.964 -3.477 1.00 94.25 220 GLN A O 1
ATOM 1704 N N . ASN A 1 221 ? -6.059 6.635 -2.375 1.00 95.12 221 ASN A N 1
ATOM 1705 C CA . ASN A 1 221 ? -6.555 7.041 -1.077 1.00 95.12 221 ASN A CA 1
ATOM 1706 C C . ASN A 1 221 ? -6.692 8.562 -1.003 1.00 95.12 221 ASN A C 1
ATOM 1708 O O . ASN A 1 221 ? -5.752 9.302 -0.722 1.00 95.12 221 ASN A O 1
ATOM 1712 N N . ARG A 1 222 ? -7.924 9.032 -1.171 1.00 94.50 222 ARG A N 1
ATOM 1713 C CA . ARG A 1 222 ? -8.294 10.445 -0.988 1.00 94.50 222 ARG A CA 1
ATOM 1714 C C . ARG A 1 222 ? -8.061 10.994 0.428 1.00 94.50 222 ARG A C 1
ATOM 1716 O O . ARG A 1 222 ? -8.212 12.194 0.641 1.00 94.50 222 ARG A O 1
ATOM 1723 N N . PHE A 1 223 ? -7.750 10.129 1.389 1.00 95.19 223 PHE A N 1
ATOM 1724 C CA . PHE A 1 223 ? -7.460 10.470 2.777 1.00 95.19 223 PHE A CA 1
ATOM 1725 C C . PHE A 1 223 ? -5.998 10.210 3.156 1.00 95.19 223 PHE A C 1
ATOM 1727 O O . PHE A 1 223 ? -5.674 10.214 4.341 1.00 95.19 223 PHE A O 1
ATOM 1734 N N . ALA A 1 224 ? -5.118 10.012 2.170 1.00 91.69 224 ALA A N 1
ATOM 1735 C CA . ALA A 1 224 ? -3.691 9.859 2.403 1.00 91.69 224 ALA A CA 1
ATOM 1736 C C . ALA A 1 224 ? -3.123 11.056 3.181 1.00 91.69 224 ALA A C 1
ATOM 1738 O O . ALA A 1 224 ? -3.507 12.210 2.953 1.00 91.69 224 ALA A O 1
ATOM 1739 N N . ALA A 1 225 ? -2.209 10.780 4.108 1.00 84.38 225 ALA A N 1
ATOM 1740 C CA . ALA A 1 225 ? -1.557 11.815 4.897 1.00 84.38 225 ALA A CA 1
ATOM 1741 C C . ALA A 1 225 ? -0.258 12.238 4.210 1.00 84.38 225 ALA A C 1
ATOM 1743 O O . ALA A 1 225 ? 0.681 11.452 4.099 1.00 84.38 225 ALA A O 1
ATOM 1744 N N . ASN A 1 226 ? -0.197 13.488 3.746 1.00 80.81 226 ASN A N 1
ATOM 1745 C CA . ASN A 1 226 ? 1.013 14.024 3.130 1.00 80.81 226 ASN A CA 1
ATOM 1746 C C . ASN A 1 226 ? 2.159 14.019 4.143 1.00 80.81 226 ASN A C 1
ATOM 1748 O O . ASN A 1 226 ? 2.088 14.684 5.181 1.00 80.81 226 ASN A O 1
ATOM 1752 N N . LEU A 1 227 ? 3.234 13.316 3.810 1.00 66.12 227 LEU A N 1
ATOM 1753 C CA . LEU A 1 227 ? 4.496 13.432 4.519 1.00 66.12 227 LEU A CA 1
ATOM 1754 C C . LEU A 1 227 ? 5.139 14.755 4.072 1.00 66.12 227 LEU A C 1
ATOM 1756 O O . LEU A 1 227 ? 5.154 15.080 2.888 1.00 66.12 227 LEU A O 1
ATOM 1760 N N . HIS A 1 228 ? 5.569 15.601 5.010 1.00 55.09 228 HIS A N 1
ATOM 1761 C CA . HIS A 1 228 ? 6.037 16.962 4.714 1.00 55.09 228 HIS A CA 1
ATOM 1762 C C . HIS A 1 228 ? 7.033 17.050 3.540 1.00 55.09 228 HIS A C 1
ATOM 1764 O O . HIS A 1 228 ? 8.019 16.328 3.536 1.00 55.09 228 HIS A O 1
ATOM 1770 N N . LYS A 1 229 ? 6.815 18.025 2.634 1.00 45.41 229 LYS A N 1
ATOM 1771 C CA . LYS A 1 229 ? 7.771 18.697 1.714 1.00 45.41 229 LYS A CA 1
ATOM 1772 C C . LYS A 1 229 ? 9.018 17.8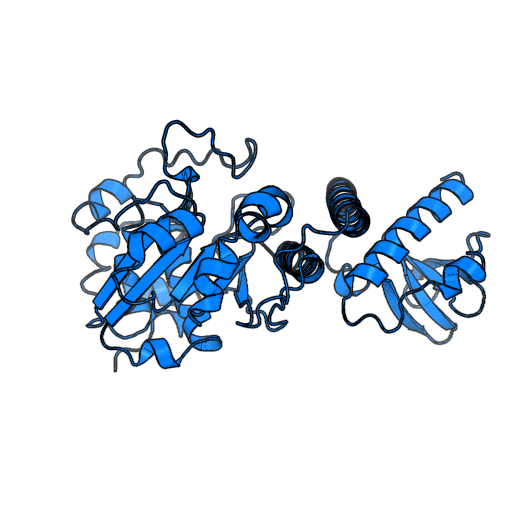96 1.276 1.00 45.41 229 LYS A C 1
ATOM 1774 O O . LYS A 1 229 ? 10.113 18.457 1.242 1.00 45.41 229 LYS A O 1
ATOM 1779 N N . GLN A 1 230 ? 8.884 16.626 0.916 1.00 44.00 230 GLN A N 1
ATOM 1780 C CA . GLN A 1 230 ? 9.931 15.951 0.159 1.00 44.00 230 GLN A CA 1
ATOM 1781 C C . GLN A 1 230 ? 9.778 16.287 -1.327 1.00 44.00 230 GLN A C 1
ATOM 1783 O O . GLN A 1 230 ? 8.740 16.770 -1.778 1.00 44.00 230 GLN A O 1
ATOM 1788 N N . VAL A 1 231 ? 10.850 16.069 -2.087 1.00 44.72 231 VAL A N 1
ATOM 1789 C CA . VAL A 1 231 ? 10.930 16.309 -3.540 1.00 44.72 231 VAL A CA 1
ATOM 1790 C C . VAL A 1 231 ? 9.941 15.419 -4.323 1.00 44.72 231 VAL A C 1
ATOM 1792 O O . VAL A 1 231 ? 9.694 15.659 -5.501 1.00 44.72 231 VAL A O 1
ATOM 1795 N N . LEU A 1 232 ? 9.316 14.442 -3.655 1.00 52.53 232 LEU A N 1
ATOM 1796 C CA . LEU A 1 232 ? 8.305 13.544 -4.201 1.00 52.53 232 LEU A CA 1
ATOM 1797 C C . LEU A 1 232 ? 6.929 13.766 -3.559 1.00 52.53 232 LEU A C 1
ATOM 1799 O O . LEU A 1 232 ? 6.853 14.043 -2.360 1.00 52.53 232 LEU A O 1
ATOM 1803 N N . PRO A 1 233 ? 5.834 13.550 -4.308 1.00 56.53 233 PRO A N 1
ATOM 1804 C CA . PRO A 1 233 ? 4.501 13.402 -3.741 1.00 56.53 233 PRO A CA 1
ATOM 1805 C C . PRO A 1 233 ? 4.366 12.027 -3.059 1.00 56.53 233 PRO A C 1
ATOM 1807 O O . PRO A 1 233 ? 3.634 11.167 -3.535 1.00 56.53 233 PRO A O 1
ATOM 1810 N N . SER A 1 234 ? 5.086 11.797 -1.957 1.00 70.75 234 SER A N 1
ATOM 1811 C CA . SER A 1 234 ? 4.868 10.632 -1.096 1.00 70.75 234 SER A CA 1
ATOM 1812 C C . SER A 1 234 ? 3.842 10.975 -0.016 1.00 70.75 234 SER A C 1
ATOM 1814 O O . SER A 1 234 ? 3.966 11.957 0.723 1.00 70.75 234 SER A O 1
ATOM 1816 N N . ALA A 1 235 ? 2.788 10.169 0.072 1.00 85.81 235 ALA A N 1
ATOM 1817 C CA . ALA A 1 235 ? 1.779 10.305 1.113 1.00 85.81 235 ALA A CA 1
ATOM 1818 C C . ALA A 1 235 ? 1.536 8.951 1.769 1.00 85.81 235 ALA A C 1
ATOM 1820 O O . ALA A 1 235 ? 1.453 7.921 1.105 1.00 85.81 235 ALA A O 1
ATOM 1821 N N . PHE A 1 236 ? 1.427 8.941 3.091 1.00 88.94 236 PHE A N 1
ATOM 1822 C CA . PHE A 1 236 ? 1.145 7.716 3.814 1.00 88.94 236 PHE A CA 1
ATOM 1823 C C . PHE A 1 236 ? -0.198 7.140 3.398 1.00 88.94 236 PHE A C 1
ATOM 1825 O O . PHE A 1 236 ? -1.205 7.851 3.302 1.00 88.94 236 PHE A O 1
ATOM 1832 N N . ALA A 1 237 ? -0.167 5.837 3.153 1.00 92.38 237 ALA A N 1
ATOM 1833 C CA . ALA A 1 237 ? -1.240 5.039 2.608 1.00 92.38 237 ALA A CA 1
ATOM 1834 C C . ALA A 1 237 ? -1.860 5.604 1.315 1.00 92.38 237 ALA A C 1
ATOM 1836 O O . ALA A 1 237 ? -3.064 5.461 1.120 1.00 92.38 237 ALA A O 1
ATOM 1837 N N . HIS A 1 238 ? -1.081 6.253 0.441 1.00 93.44 238 HIS A N 1
ATOM 1838 C CA . HIS A 1 238 ? -1.570 6.846 -0.811 1.00 93.44 238 HIS A CA 1
ATOM 1839 C C . HIS A 1 238 ? -2.270 5.849 -1.737 1.00 93.44 238 HIS A C 1
ATOM 1841 O O . HIS A 1 238 ? -3.356 6.135 -2.236 1.00 93.44 238 HIS A O 1
ATOM 1847 N N . THR A 1 239 ? -1.659 4.697 -1.987 1.00 93.81 239 THR A N 1
ATOM 1848 C CA . THR A 1 239 ? -2.171 3.705 -2.940 1.00 93.81 239 THR A CA 1
ATOM 1849 C C . THR A 1 239 ? -2.591 2.464 -2.175 1.00 93.81 239 THR A C 1
ATOM 1851 O O . THR A 1 239 ? -1.745 1.825 -1.560 1.00 93.81 239 THR A O 1
ATOM 1854 N N . LEU A 1 240 ? -3.879 2.118 -2.198 1.00 96.88 240 LEU A N 1
ATOM 1855 C CA . LEU A 1 240 ? -4.425 0.935 -1.525 1.00 96.88 240 LEU A CA 1
ATOM 1856 C C . LEU A 1 240 ? -4.608 -0.199 -2.528 1.00 96.88 240 LEU A C 1
ATOM 1858 O O . LEU A 1 240 ? -5.131 0.016 -3.623 1.00 96.88 240 LEU A O 1
ATOM 1862 N N . TRP A 1 241 ? -4.227 -1.407 -2.141 1.00 95.94 241 TRP A N 1
ATOM 1863 C CA . TRP A 1 241 ? -4.267 -2.582 -3.008 1.00 95.94 241 TRP A CA 1
ATOM 1864 C C . TRP A 1 241 ? -4.353 -3.860 -2.174 1.00 95.94 241 TRP A C 1
ATOM 1866 O O . TRP A 1 241 ? -4.306 -3.814 -0.942 1.00 95.94 241 TRP A O 1
ATOM 1876 N N . LYS A 1 242 ? -4.548 -5.008 -2.822 1.00 94.31 242 LYS A N 1
ATOM 1877 C CA . LYS A 1 242 ? -4.649 -6.298 -2.134 1.00 94.31 242 LYS A CA 1
ATOM 1878 C C . LYS A 1 242 ? -3.742 -7.347 -2.763 1.00 94.31 242 LYS A C 1
ATOM 1880 O O . LYS A 1 242 ? -3.507 -7.330 -3.973 1.00 94.31 242 LYS A O 1
ATOM 1885 N N . LEU A 1 243 ? -3.312 -8.293 -1.940 1.00 90.56 243 LEU A N 1
ATOM 1886 C CA . LEU A 1 243 ? -2.785 -9.566 -2.416 1.00 90.56 243 LEU A CA 1
ATOM 1887 C C . LEU A 1 243 ? -3.947 -10.497 -2.756 1.00 90.56 243 LEU A C 1
ATOM 1889 O O . LEU A 1 243 ? -4.982 -10.482 -2.082 1.00 90.56 243 LEU A O 1
ATOM 1893 N N . ASP A 1 244 ? -3.783 -11.302 -3.800 1.00 84.31 244 ASP A N 1
ATOM 1894 C CA . ASP A 1 244 ? -4.680 -12.427 -4.016 1.00 84.31 244 ASP A CA 1
ATOM 1895 C C . ASP A 1 244 ? -4.238 -13.586 -3.107 1.00 84.31 244 ASP A C 1
ATOM 1897 O O . ASP A 1 244 ? -3.052 -13.791 -2.860 1.00 84.31 244 ASP A O 1
ATOM 1901 N N . ASN A 1 245 ? -5.193 -14.374 -2.608 1.00 80.44 245 ASN A N 1
ATOM 1902 C CA . ASN A 1 245 ? -4.910 -15.487 -1.687 1.00 80.44 245 ASN A CA 1
ATOM 1903 C C . ASN A 1 245 ? -4.221 -16.690 -2.370 1.00 80.44 245 ASN A C 1
ATOM 1905 O O . ASN A 1 245 ? -4.123 -17.767 -1.784 1.00 80.44 245 ASN A O 1
ATOM 1909 N N . ALA A 1 246 ? -3.776 -16.535 -3.619 1.00 80.62 246 ALA A N 1
ATOM 1910 C CA . ALA A 1 246 ? -3.039 -17.557 -4.342 1.00 80.62 246 ALA A CA 1
ATOM 1911 C C . ALA A 1 246 ? -1.618 -17.657 -3.774 1.00 80.62 246 ALA A C 1
ATOM 1913 O O . ALA A 1 246 ? -0.817 -16.729 -3.884 1.00 80.62 246 ALA A O 1
ATOM 1914 N N . LEU A 1 247 ? -1.318 -18.797 -3.154 1.00 82.81 247 LEU A N 1
ATOM 1915 C CA . LEU A 1 247 ? 0.017 -19.095 -2.653 1.00 82.81 247 LEU A CA 1
ATOM 1916 C C . LEU A 1 247 ? 0.930 -19.570 -3.792 1.00 82.81 247 LEU A C 1
ATOM 1918 O O . LEU A 1 247 ? 0.483 -20.375 -4.614 1.00 82.81 247 LEU A O 1
ATOM 1922 N N . PRO A 1 248 ? 2.214 -19.172 -3.804 1.00 79.94 248 PRO A N 1
ATOM 1923 C CA . PRO A 1 248 ? 3.188 -19.790 -4.692 1.00 79.94 248 PRO A CA 1
ATOM 1924 C C . PRO A 1 248 ? 3.396 -21.269 -4.335 1.00 79.94 248 PRO A C 1
ATOM 1926 O O . PRO A 1 248 ? 3.290 -21.657 -3.163 1.00 79.94 248 PRO A O 1
ATOM 1929 N N . GLU A 1 249 ? 3.736 -22.091 -5.337 1.00 70.50 249 GLU A N 1
ATOM 1930 C CA . GLU A 1 249 ? 3.938 -23.545 -5.188 1.00 70.50 249 GLU A CA 1
ATOM 1931 C C . GLU A 1 249 ? 5.016 -23.903 -4.150 1.00 70.50 249 GLU A C 1
ATOM 1933 O O . GLU A 1 249 ? 4.907 -24.925 -3.474 1.00 70.50 249 GLU A O 1
ATOM 1938 N N . ALA A 1 250 ? 6.020 -23.041 -3.968 1.00 66.00 250 ALA A N 1
ATOM 1939 C CA . ALA A 1 250 ? 7.039 -23.167 -2.932 1.00 66.00 250 ALA A CA 1
ATOM 1940 C C . ALA A 1 250 ? 7.467 -21.788 -2.409 1.00 66.00 250 ALA A C 1
ATOM 1942 O O . ALA A 1 250 ? 7.376 -20.795 -3.128 1.00 66.00 250 ALA A O 1
ATOM 1943 N N . ASP A 1 251 ? 7.985 -21.735 -1.178 1.00 63.66 251 ASP A N 1
ATOM 1944 C CA . ASP A 1 251 ? 8.754 -20.588 -0.666 1.00 63.66 251 ASP A CA 1
ATOM 1945 C C . ASP A 1 251 ? 10.167 -20.614 -1.247 1.00 63.66 251 ASP A C 1
ATOM 1947 O O . ASP A 1 251 ? 11.166 -20.754 -0.539 1.00 63.66 251 ASP A O 1
ATOM 1951 N N . ALA A 1 252 ? 10.252 -20.568 -2.575 1.00 58.69 252 ALA A N 1
ATOM 1952 C CA . ALA A 1 252 ? 11.536 -20.486 -3.236 1.00 58.69 252 ALA A CA 1
ATOM 1953 C C . ALA A 1 252 ? 12.140 -19.095 -2.970 1.00 58.69 252 ALA A C 1
ATOM 1955 O O . ALA A 1 252 ? 11.435 -18.081 -3.073 1.00 58.69 252 ALA A O 1
ATOM 1956 N N . PRO A 1 253 ? 13.437 -19.015 -2.624 1.00 64.88 253 PRO A N 1
ATOM 1957 C CA . PRO A 1 253 ? 14.132 -17.741 -2.664 1.00 64.88 253 PRO A CA 1
ATOM 1958 C C . PRO A 1 253 ? 14.008 -17.160 -4.076 1.00 64.88 253 PRO A C 1
ATOM 1960 O O . PRO A 1 253 ? 13.997 -17.904 -5.059 1.00 64.88 253 PRO A O 1
ATOM 1963 N N . ILE A 1 254 ? 13.915 -15.834 -4.164 1.00 67.44 254 ILE A N 1
ATOM 1964 C CA . ILE A 1 254 ? 13.982 -15.130 -5.445 1.00 67.44 254 ILE A CA 1
ATOM 1965 C C . ILE A 1 254 ? 15.242 -15.579 -6.188 1.00 67.44 254 ILE A C 1
ATOM 1967 O O . ILE A 1 254 ? 16.314 -15.696 -5.582 1.00 67.44 254 ILE A O 1
ATOM 1971 N N . ALA A 1 255 ? 15.118 -15.857 -7.486 1.00 71.56 255 ALA A N 1
ATOM 1972 C CA . ALA A 1 255 ? 16.290 -16.126 -8.301 1.00 71.56 255 ALA A CA 1
ATOM 1973 C C . ALA A 1 255 ? 17.237 -14.919 -8.205 1.00 71.56 255 ALA A C 1
ATOM 1975 O O . ALA A 1 255 ? 16.793 -13.773 -8.262 1.00 71.56 255 ALA A O 1
ATOM 1976 N N . GLU A 1 256 ? 18.539 -15.160 -8.040 1.00 72.12 256 GLU A N 1
ATOM 1977 C CA . GLU A 1 256 ? 19.524 -14.079 -7.872 1.00 72.12 256 GLU A CA 1
ATOM 1978 C C . GLU A 1 256 ? 19.452 -13.061 -9.021 1.00 72.12 256 GLU A C 1
ATOM 1980 O O . GLU A 1 256 ? 19.552 -11.858 -8.791 1.00 72.12 256 GLU A O 1
ATOM 1985 N N . GLU A 1 257 ? 19.168 -13.548 -10.231 1.00 74.94 257 GLU A N 1
ATOM 1986 C CA . GLU A 1 257 ? 18.909 -12.734 -11.416 1.00 74.94 257 GLU A CA 1
ATOM 1987 C C . GLU A 1 257 ? 17.727 -11.772 -11.219 1.00 74.94 257 GLU A C 1
ATOM 1989 O O . GLU A 1 257 ? 17.857 -10.580 -11.479 1.00 74.94 257 GLU A O 1
ATOM 1994 N N . ASP A 1 258 ? 16.585 -12.242 -10.716 1.00 73.00 258 ASP A N 1
ATOM 1995 C CA . ASP A 1 258 ? 15.399 -11.399 -10.536 1.00 73.00 258 ASP A CA 1
ATOM 1996 C C . ASP A 1 258 ? 15.579 -10.386 -9.402 1.00 73.00 258 ASP A C 1
ATOM 1998 O O . ASP A 1 258 ? 15.120 -9.245 -9.495 1.00 73.00 258 ASP A O 1
ATOM 2002 N N . LEU A 1 259 ? 16.325 -10.753 -8.359 1.00 73.06 259 LEU A N 1
ATOM 2003 C CA . LEU A 1 259 ? 16.706 -9.811 -7.311 1.00 73.06 259 LEU A CA 1
ATOM 2004 C C . LEU A 1 259 ? 17.631 -8.711 -7.848 1.00 73.06 259 LEU A C 1
ATOM 2006 O O . LEU A 1 259 ? 17.487 -7.547 -7.464 1.00 73.06 259 LEU A O 1
ATOM 2010 N N . ASP A 1 260 ? 18.572 -9.060 -8.725 1.00 76.50 260 ASP A N 1
ATOM 2011 C CA . ASP A 1 260 ? 19.441 -8.089 -9.393 1.00 76.50 260 ASP A CA 1
ATOM 2012 C C . ASP A 1 260 ? 18.641 -7.149 -10.306 1.00 76.50 260 ASP A C 1
ATOM 2014 O O . ASP A 1 260 ? 18.861 -5.933 -10.283 1.00 76.50 260 ASP A O 1
ATOM 2018 N N . LYS A 1 261 ? 17.633 -7.671 -11.021 1.00 75.88 261 LYS A N 1
ATOM 2019 C CA . LYS A 1 261 ? 16.695 -6.852 -11.807 1.00 75.88 261 LYS A CA 1
ATOM 2020 C C . LYS A 1 261 ? 15.988 -5.811 -10.943 1.00 75.88 261 LYS A C 1
ATOM 2022 O O . LYS A 1 261 ? 15.978 -4.627 -11.290 1.00 75.88 261 LYS A O 1
ATOM 2027 N N . VAL A 1 262 ? 15.440 -6.232 -9.802 1.00 73.31 262 VAL A N 1
ATOM 2028 C CA . VAL A 1 262 ? 14.725 -5.346 -8.868 1.00 73.31 262 VAL A CA 1
ATOM 2029 C C . VAL A 1 262 ? 15.663 -4.267 -8.323 1.00 73.31 262 VAL A C 1
ATOM 2031 O O . VAL A 1 262 ? 15.324 -3.084 -8.355 1.00 73.31 262 VAL A O 1
ATOM 2034 N N . LYS A 1 263 ? 16.863 -4.648 -7.870 1.00 76.50 263 LYS A N 1
ATOM 2035 C CA . LYS A 1 263 ? 17.868 -3.706 -7.345 1.00 76.50 263 LYS A CA 1
ATOM 2036 C C . LYS A 1 263 ? 18.351 -2.720 -8.404 1.00 76.50 263 LYS A C 1
ATOM 2038 O O . LYS A 1 263 ? 18.537 -1.541 -8.107 1.00 76.50 263 LYS A O 1
ATOM 2043 N N . THR A 1 264 ? 18.546 -3.188 -9.634 1.00 77.19 264 THR A N 1
ATOM 2044 C CA . THR A 1 264 ? 18.934 -2.343 -10.768 1.00 77.19 264 THR A CA 1
ATOM 2045 C C . THR A 1 264 ? 17.863 -1.300 -11.058 1.00 77.19 264 THR A C 1
ATOM 2047 O O . THR A 1 264 ? 18.181 -0.122 -11.232 1.00 77.19 264 THR A O 1
ATOM 2050 N N . PHE A 1 265 ? 16.595 -1.712 -11.061 1.00 75.19 265 PHE A N 1
ATOM 2051 C CA . PHE A 1 265 ? 15.474 -0.801 -11.249 1.00 75.19 265 PHE A CA 1
ATOM 2052 C C . PHE A 1 265 ? 15.364 0.229 -10.117 1.00 75.19 265 PHE A C 1
ATOM 2054 O O . PHE A 1 265 ? 15.231 1.420 -10.391 1.00 75.19 265 PHE A O 1
ATOM 2061 N N . ASP A 1 266 ? 15.459 -0.207 -8.860 1.00 73.94 266 ASP A N 1
ATOM 2062 C CA . ASP A 1 266 ? 15.377 0.675 -7.690 1.00 73.94 266 ASP A CA 1
ATOM 2063 C C . ASP A 1 266 ? 16.479 1.742 -7.696 1.00 73.94 266 ASP A C 1
ATOM 2065 O O . ASP A 1 266 ? 16.207 2.942 -7.595 1.00 73.94 266 ASP A O 1
ATOM 2069 N N . LYS A 1 267 ? 17.722 1.320 -7.953 1.00 77.50 267 LYS A N 1
ATOM 2070 C CA . LYS A 1 267 ? 18.852 2.235 -8.134 1.00 77.50 267 LYS A CA 1
ATOM 2071 C C . LYS A 1 267 ? 18.593 3.228 -9.266 1.00 77.50 267 LYS A C 1
ATOM 2073 O O . LYS A 1 267 ? 18.824 4.424 -9.096 1.00 77.50 267 LYS A O 1
ATOM 2078 N N . TRP A 1 268 ? 18.114 2.745 -10.413 1.00 77.00 268 TRP A N 1
ATOM 2079 C CA . TRP A 1 268 ? 17.809 3.607 -11.550 1.00 77.00 268 TRP A CA 1
ATOM 2080 C C . TRP A 1 268 ? 16.731 4.644 -11.205 1.00 77.00 268 TRP A C 1
ATOM 2082 O O . TRP A 1 268 ? 16.906 5.818 -11.530 1.00 77.00 268 TRP A O 1
ATOM 2092 N N . MET A 1 269 ? 15.654 4.252 -10.513 1.00 71.81 269 MET A N 1
ATOM 2093 C CA . MET A 1 269 ? 14.612 5.192 -10.086 1.00 71.81 269 MET A CA 1
ATOM 2094 C C . MET A 1 269 ? 15.163 6.257 -9.148 1.00 71.81 269 MET A C 1
ATOM 2096 O O . MET A 1 269 ? 14.889 7.442 -9.342 1.00 71.81 269 MET A O 1
ATOM 2100 N N . TYR A 1 270 ? 15.965 5.853 -8.163 1.00 72.38 270 TYR A N 1
ATOM 2101 C CA . TYR A 1 270 ? 16.597 6.779 -7.234 1.00 72.38 270 TYR A CA 1
ATOM 2102 C C . TYR A 1 270 ? 17.470 7.808 -7.971 1.00 72.38 270 TYR A C 1
ATOM 2104 O O . TYR A 1 270 ? 17.318 9.017 -7.769 1.00 72.38 270 TYR A O 1
ATOM 2112 N N . ASP A 1 271 ? 18.317 7.352 -8.896 1.00 72.31 271 ASP A N 1
ATOM 2113 C CA . ASP A 1 271 ? 19.172 8.220 -9.714 1.00 72.31 271 ASP A CA 1
ATOM 2114 C C . ASP A 1 271 ? 18.351 9.143 -10.635 1.00 72.31 271 ASP A C 1
ATOM 2116 O O . ASP A 1 271 ? 18.674 10.324 -10.800 1.00 72.31 271 ASP A O 1
ATOM 2120 N N . ALA A 1 272 ? 17.278 8.627 -11.242 1.00 70.25 272 ALA A N 1
ATOM 2121 C CA . ALA A 1 272 ? 16.377 9.392 -12.102 1.00 70.25 272 ALA A CA 1
ATOM 2122 C C . ALA A 1 272 ? 15.666 10.504 -11.315 1.00 70.25 272 ALA A C 1
ATOM 2124 O O . ALA A 1 272 ? 15.601 11.653 -11.765 1.00 70.25 272 ALA A O 1
ATOM 2125 N N . MET A 1 273 ? 15.209 10.196 -10.103 1.00 66.44 273 MET A N 1
ATOM 2126 C CA . MET A 1 273 ? 14.586 11.158 -9.199 1.00 66.44 273 MET A CA 1
ATOM 2127 C C . MET A 1 273 ? 15.549 12.265 -8.773 1.00 66.44 273 MET A C 1
ATOM 2129 O O . MET A 1 273 ? 15.173 13.438 -8.797 1.00 66.44 273 MET A O 1
ATOM 2133 N N . GLN A 1 274 ? 16.801 11.935 -8.438 1.00 67.56 274 GLN A N 1
ATOM 2134 C CA . GLN A 1 274 ? 17.817 12.946 -8.116 1.00 67.56 274 GLN A CA 1
ATOM 2135 C C . GLN A 1 274 ? 18.070 13.920 -9.275 1.00 67.56 274 GLN A C 1
ATOM 2137 O O . GLN A 1 274 ? 18.412 15.081 -9.052 1.00 67.56 274 GLN A O 1
ATOM 2142 N N . LYS A 1 275 ? 17.863 13.465 -10.513 1.00 68.62 275 LYS A N 1
ATOM 2143 C CA . LYS A 1 275 ? 17.986 14.272 -11.735 1.00 68.62 275 LYS A CA 1
ATOM 2144 C C . LYS A 1 275 ? 16.702 15.029 -12.100 1.00 68.62 275 LYS A C 1
ATOM 2146 O O . LYS A 1 275 ? 16.672 15.700 -13.129 1.00 68.62 275 LYS A O 1
ATOM 2151 N N . GLY A 1 276 ? 15.649 14.940 -11.285 1.00 62.47 276 GLY A N 1
ATOM 2152 C CA . GLY A 1 276 ? 14.367 15.602 -11.536 1.00 62.47 276 GLY A CA 1
ATOM 2153 C C . GLY A 1 276 ? 13.564 14.985 -12.683 1.00 62.47 276 GLY A C 1
ATOM 2154 O O . GLY A 1 276 ? 12.696 15.655 -13.245 1.00 62.47 276 GLY A O 1
ATOM 2155 N N . VAL A 1 277 ? 13.840 13.729 -13.053 1.00 63.19 277 VAL A N 1
ATOM 2156 C CA . VAL A 1 277 ? 13.014 12.994 -14.017 1.00 63.19 277 VAL A CA 1
ATOM 2157 C C . VAL A 1 277 ? 11.668 12.708 -13.355 1.00 63.19 277 VAL A C 1
ATOM 2159 O O . VAL A 1 277 ? 11.587 12.012 -12.345 1.00 63.19 277 VAL A O 1
ATOM 2162 N N . VAL A 1 278 ? 10.602 13.288 -13.903 1.00 55.25 278 VAL A N 1
ATOM 2163 C CA . VAL A 1 278 ? 9.250 13.157 -13.350 1.00 55.25 278 VAL A CA 1
ATOM 2164 C C . VAL A 1 278 ? 8.711 11.766 -13.720 1.00 55.25 278 VAL A C 1
ATOM 2166 O O . VAL A 1 278 ? 8.645 11.419 -14.896 1.00 55.25 278 VAL A O 1
ATOM 2169 N N . LEU A 1 279 ? 8.325 10.978 -12.711 1.00 52.78 279 LEU A N 1
ATOM 2170 C CA . LEU A 1 279 ? 7.940 9.554 -12.768 1.00 52.78 279 LEU A CA 1
ATOM 2171 C C . LEU A 1 279 ? 6.637 9.138 -13.512 1.00 52.78 279 LEU A C 1
ATOM 2173 O O . LEU A 1 279 ? 6.476 7.931 -13.710 1.00 52.78 279 LEU A O 1
ATOM 2177 N N . PRO A 1 280 ? 5.731 10.015 -14.017 1.00 49.34 280 PRO A N 1
ATOM 2178 C CA . PRO A 1 280 ? 4.540 9.592 -14.771 1.00 49.34 280 PRO A CA 1
ATOM 2179 C C . PRO A 1 280 ? 4.821 8.730 -16.013 1.00 49.34 280 PRO A C 1
ATOM 2181 O O . PRO A 1 280 ? 3.896 8.163 -16.590 1.00 49.34 280 PRO A O 1
ATOM 2184 N N . PHE A 1 281 ? 6.086 8.626 -16.431 1.00 49.50 281 PHE A N 1
ATOM 2185 C CA . PHE A 1 281 ? 6.537 7.821 -17.561 1.00 49.50 281 PHE A CA 1
ATOM 2186 C C . PHE A 1 281 ? 6.841 6.352 -17.224 1.00 49.50 281 PHE A C 1
ATOM 2188 O O . PHE A 1 281 ? 7.082 5.585 -18.150 1.00 49.50 281 PHE A O 1
ATOM 2195 N N . LEU A 1 282 ? 6.761 5.907 -15.962 1.00 51.34 282 LEU A N 1
ATOM 2196 C CA . LEU A 1 282 ? 6.968 4.487 -15.622 1.00 51.34 282 LEU A CA 1
ATOM 2197 C C . LEU A 1 282 ? 5.974 3.552 -16.329 1.00 51.34 282 LEU A C 1
ATOM 2199 O O . LEU A 1 282 ? 6.378 2.500 -16.810 1.00 51.34 282 LEU A O 1
ATOM 2203 N N . LYS A 1 283 ? 4.711 3.975 -16.505 1.00 54.09 283 LYS A N 1
ATOM 2204 C CA . LYS A 1 283 ? 3.707 3.239 -17.308 1.00 54.09 283 LYS A CA 1
ATOM 2205 C C . LYS A 1 283 ? 4.078 3.136 -18.794 1.00 54.09 283 LYS A C 1
ATOM 2207 O O . LYS A 1 283 ? 3.477 2.359 -19.528 1.00 54.09 283 LYS A O 1
ATOM 2212 N N . ALA A 1 284 ? 5.018 3.960 -19.251 1.00 60.22 284 ALA A N 1
ATOM 2213 C CA . ALA A 1 284 ? 5.485 3.996 -20.625 1.00 60.22 284 ALA A CA 1
ATOM 2214 C C . ALA A 1 284 ? 6.849 3.313 -20.805 1.00 60.22 284 ALA A C 1
ATOM 2216 O O . ALA A 1 284 ? 7.161 2.938 -21.929 1.00 60.22 284 ALA A O 1
ATOM 2217 N N . PHE A 1 285 ? 7.660 3.130 -19.756 1.00 69.31 285 PHE A N 1
ATOM 2218 C CA . PHE A 1 285 ? 9.009 2.575 -19.895 1.00 69.31 285 PHE A CA 1
ATOM 2219 C C . PHE A 1 285 ? 9.005 1.088 -20.189 1.00 69.31 285 PHE A C 1
ATOM 2221 O O . PHE A 1 285 ? 8.304 0.302 -19.559 1.00 69.31 285 PHE A O 1
ATOM 2228 N N . GLY A 1 286 ? 9.769 0.718 -21.214 1.00 70.44 286 GLY A N 1
ATOM 2229 C CA . GLY A 1 286 ? 9.644 -0.595 -21.820 1.00 70.44 286 GLY A CA 1
ATOM 2230 C C . GLY A 1 286 ? 8.299 -0.800 -22.515 1.00 70.44 286 GLY A C 1
ATOM 2231 O O . GLY A 1 286 ? 8.114 -1.831 -23.137 1.00 70.44 286 GLY A O 1
ATOM 2232 N N . GLY A 1 287 ? 7.365 0.150 -22.472 1.00 81.38 287 GLY A N 1
ATOM 2233 C CA . GLY A 1 287 ? 6.138 0.128 -23.251 1.00 81.38 287 GLY A CA 1
ATOM 2234 C C . GLY A 1 287 ? 6.402 0.439 -24.723 1.00 81.38 287 GLY A C 1
ATOM 2235 O O . GLY A 1 287 ? 7.436 1.003 -25.096 1.00 81.38 287 GLY A O 1
ATOM 2236 N N . THR A 1 288 ? 5.440 0.076 -25.567 1.00 84.75 288 THR A N 1
ATOM 2237 C CA . THR A 1 288 ? 5.485 0.362 -27.004 1.00 84.75 288 THR A CA 1
ATOM 2238 C C . THR A 1 288 ? 4.565 1.517 -27.374 1.00 84.75 288 THR A C 1
ATOM 2240 O O . THR A 1 288 ? 3.452 1.614 -26.856 1.00 84.75 288 THR A O 1
ATOM 2243 N N . THR A 1 289 ? 4.965 2.337 -28.340 1.00 85.19 289 THR A N 1
ATOM 2244 C CA . THR A 1 289 ? 4.106 3.352 -28.956 1.00 85.19 289 THR A CA 1
ATOM 2245 C C . THR A 1 289 ? 4.164 3.265 -30.474 1.00 85.19 289 THR A C 1
ATOM 2247 O O . THR A 1 289 ? 5.238 3.188 -31.069 1.00 85.19 289 THR A O 1
ATOM 2250 N N . LYS A 1 290 ? 2.992 3.308 -31.114 1.00 87.25 290 LYS A N 1
ATOM 2251 C CA . LYS A 1 290 ? 2.866 3.335 -32.574 1.00 87.25 290 LYS A CA 1
ATOM 2252 C C . LYS A 1 290 ? 2.619 4.756 -33.045 1.00 87.25 290 LYS A C 1
ATOM 2254 O O . LYS A 1 290 ? 1.679 5.414 -32.604 1.00 87.25 290 LYS A O 1
ATOM 2259 N N . THR A 1 291 ? 3.435 5.212 -33.985 1.00 84.31 291 THR A N 1
ATOM 2260 C CA . THR A 1 291 ? 3.292 6.524 -34.625 1.00 84.31 291 THR A CA 1
ATOM 2261 C C . THR A 1 291 ? 3.269 6.373 -36.145 1.00 84.31 291 THR A C 1
ATOM 2263 O O . THR A 1 291 ? 3.490 5.289 -36.683 1.00 84.31 291 THR A O 1
ATOM 2266 N N . LYS A 1 292 ? 3.065 7.480 -36.873 1.00 84.06 292 LYS A N 1
ATOM 2267 C CA . LYS A 1 292 ? 3.207 7.508 -38.342 1.00 84.06 292 LYS A CA 1
ATOM 2268 C C . LYS A 1 292 ? 4.620 7.139 -38.829 1.00 84.06 292 LYS A C 1
ATOM 2270 O O . LYS A 1 292 ? 4.798 6.896 -40.017 1.00 84.06 292 LYS A O 1
ATOM 2275 N N . HIS A 1 293 ? 5.608 7.126 -37.931 1.00 81.25 293 HIS A N 1
ATOM 2276 C CA . HIS A 1 293 ? 7.012 6.866 -38.240 1.00 81.25 293 HIS A CA 1
ATOM 2277 C C . HIS A 1 293 ? 7.474 5.444 -37.905 1.00 81.25 293 HIS A C 1
ATOM 2279 O O . HIS A 1 293 ? 8.588 5.100 -38.277 1.00 81.25 293 HIS A O 1
ATOM 2285 N N . GLY A 1 294 ? 6.658 4.633 -37.223 1.00 87.75 294 GLY A N 1
ATOM 2286 C CA . GLY A 1 294 ? 7.048 3.282 -36.818 1.00 87.75 294 GLY A CA 1
ATOM 2287 C C . GLY A 1 294 ? 6.433 2.826 -35.497 1.00 87.75 294 GLY A C 1
ATOM 2288 O O . GLY A 1 294 ? 5.594 3.516 -34.906 1.00 87.75 294 GLY A O 1
ATOM 2289 N N . ASP A 1 295 ? 6.867 1.648 -35.059 1.00 92.50 295 ASP A N 1
ATOM 2290 C CA . ASP A 1 295 ? 6.548 1.057 -33.759 1.00 92.50 295 ASP A CA 1
ATOM 2291 C C . ASP A 1 295 ? 7.791 1.151 -32.868 1.00 92.50 295 ASP A C 1
ATOM 2293 O O . ASP A 1 295 ? 8.861 0.666 -33.240 1.00 92.50 295 ASP A O 1
ATOM 2297 N N . PHE A 1 296 ? 7.669 1.824 -31.728 1.00 91.50 296 PHE A N 1
ATOM 2298 C CA . PHE A 1 296 ? 8.807 2.225 -30.905 1.00 91.50 296 PHE A CA 1
ATOM 2299 C C . PHE A 1 296 ? 8.714 1.656 -29.499 1.00 91.50 296 PHE A C 1
ATOM 2301 O O . PHE A 1 296 ? 7.643 1.687 -28.901 1.00 91.50 296 PHE A O 1
ATOM 2308 N N . ILE A 1 297 ? 9.848 1.243 -28.939 1.00 91.44 297 ILE A N 1
ATOM 2309 C CA . ILE A 1 297 ? 10.015 0.980 -27.506 1.00 91.44 297 ILE A CA 1
ATOM 2310 C C . ILE A 1 297 ? 10.487 2.270 -26.832 1.00 91.44 297 ILE A C 1
ATOM 2312 O O . ILE A 1 297 ? 11.417 2.922 -27.316 1.00 91.44 297 ILE A O 1
ATOM 2316 N N . ILE A 1 298 ? 9.850 2.643 -25.724 1.00 88.31 298 ILE A N 1
ATOM 2317 C CA . ILE A 1 298 ? 10.182 3.853 -24.965 1.00 88.31 298 ILE A CA 1
ATOM 2318 C C . ILE A 1 298 ? 11.209 3.509 -23.884 1.00 88.31 298 ILE A C 1
ATOM 2320 O O . ILE A 1 298 ? 10.972 2.650 -23.031 1.00 88.31 298 ILE A O 1
ATOM 2324 N N . LEU A 1 299 ? 12.347 4.202 -23.905 1.00 87.19 299 LEU A N 1
ATOM 2325 C CA . LEU A 1 299 ? 13.421 4.030 -22.934 1.00 87.19 299 LEU A CA 1
ATOM 2326 C C . LEU A 1 299 ? 13.327 5.033 -21.772 1.00 87.19 299 LEU A C 1
ATOM 2328 O O . LEU A 1 299 ? 12.726 6.101 -21.922 1.00 87.19 299 LEU A O 1
ATOM 2332 N N . PRO A 1 300 ? 13.977 4.749 -20.628 1.00 77.62 300 PRO A N 1
ATOM 2333 C CA . PRO A 1 300 ? 13.861 5.574 -19.428 1.00 77.62 300 PRO A CA 1
ATOM 2334 C C . PRO A 1 300 ? 14.480 6.980 -19.526 1.00 77.62 300 PRO A C 1
ATOM 2336 O O . PRO A 1 300 ? 14.106 7.886 -18.787 1.00 77.62 300 PRO A O 1
ATOM 2339 N N . ASN A 1 301 ? 15.389 7.202 -20.479 1.00 76.38 301 ASN A N 1
ATOM 2340 C CA . ASN A 1 301 ? 15.950 8.516 -20.825 1.00 76.38 301 ASN A CA 1
ATOM 2341 C C . ASN A 1 301 ? 15.149 9.235 -21.932 1.00 76.38 301 ASN A C 1
ATOM 2343 O O . ASN A 1 301 ? 15.678 10.120 -22.604 1.00 76.38 301 ASN A O 1
ATOM 2347 N N . MET A 1 302 ? 13.886 8.841 -22.140 1.00 81.94 302 MET A N 1
ATOM 2348 C CA . MET A 1 302 ? 12.974 9.354 -23.172 1.00 81.94 302 MET A CA 1
ATOM 2349 C C . MET A 1 302 ? 13.424 9.100 -24.616 1.00 81.94 302 MET A C 1
ATOM 2351 O O . MET A 1 302 ? 12.802 9.610 -25.550 1.00 81.94 302 MET A O 1
ATOM 2355 N N . LYS A 1 303 ? 14.469 8.293 -24.829 1.00 88.50 303 LYS A N 1
ATOM 2356 C CA . LYS A 1 303 ? 14.841 7.817 -26.163 1.00 88.50 303 LYS A CA 1
ATOM 2357 C C . LYS A 1 303 ? 13.819 6.803 -26.660 1.00 88.50 303 LYS A C 1
ATOM 2359 O O . LYS A 1 303 ? 13.184 6.098 -25.878 1.00 88.50 303 LYS A O 1
ATOM 2364 N N . LEU A 1 304 ? 13.682 6.719 -27.975 1.00 91.06 304 LEU A N 1
ATOM 2365 C CA . LEU A 1 304 ? 12.825 5.742 -28.636 1.00 91.06 304 LEU A CA 1
ATOM 2366 C C . LEU A 1 304 ? 13.671 4.793 -29.470 1.00 91.06 304 LEU A C 1
ATOM 2368 O O . LEU A 1 304 ? 14.548 5.246 -30.203 1.00 91.06 304 LEU A O 1
ATOM 2372 N N . VAL A 1 305 ? 13.381 3.499 -29.392 1.00 94.25 305 VAL A N 1
ATOM 2373 C CA . VAL A 1 305 ? 14.010 2.473 -30.230 1.00 94.25 305 VAL A CA 1
ATOM 2374 C C . VAL A 1 305 ? 12.983 1.966 -31.229 1.00 94.25 305 VAL A C 1
ATOM 2376 O O . VAL A 1 305 ? 11.964 1.415 -30.825 1.00 94.25 305 VAL A O 1
ATOM 2379 N N . ASP A 1 306 ? 13.228 2.157 -32.524 1.00 94.88 306 ASP A N 1
ATOM 2380 C CA . ASP A 1 306 ? 12.394 1.568 -33.579 1.00 94.88 306 ASP A CA 1
ATOM 2381 C C . ASP A 1 306 ? 12.542 0.042 -33.557 1.00 94.88 306 ASP A C 1
ATOM 2383 O O . ASP A 1 306 ? 13.645 -0.476 -33.745 1.00 94.88 306 ASP A O 1
ATOM 2387 N N . LYS A 1 307 ? 11.435 -0.676 -33.361 1.00 93.75 307 LYS A N 1
ATOM 2388 C CA . LYS A 1 307 ? 11.415 -2.142 -33.267 1.00 93.75 307 LYS A CA 1
ATOM 2389 C C . LYS A 1 307 ? 11.836 -2.836 -34.557 1.00 93.75 307 LYS A C 1
ATOM 2391 O O . LYS A 1 307 ? 12.370 -3.937 -34.502 1.00 93.75 307 LYS A O 1
ATOM 2396 N N . ALA A 1 308 ? 11.597 -2.217 -35.711 1.00 93.94 308 ALA A N 1
ATOM 2397 C CA . ALA A 1 308 ? 11.910 -2.818 -37.002 1.00 93.94 308 ALA A CA 1
ATOM 2398 C C . ALA A 1 308 ? 13.379 -2.627 -37.389 1.00 93.94 308 ALA A C 1
ATOM 2400 O O . ALA A 1 308 ? 13.956 -3.479 -38.061 1.00 93.94 308 ALA A O 1
ATOM 2401 N N . SER A 1 309 ? 13.979 -1.492 -37.019 1.00 95.12 309 SER A N 1
ATOM 2402 C CA . SER A 1 309 ? 15.327 -1.147 -37.481 1.00 95.12 309 SER A CA 1
ATOM 2403 C C . SER A 1 309 ? 16.373 -1.015 -36.377 1.00 95.12 309 SER A C 1
ATOM 2405 O O . SER A 1 309 ? 17.530 -0.741 -36.695 1.00 95.12 309 SER A O 1
ATOM 2407 N N . GLY A 1 310 ? 15.977 -1.074 -35.107 1.00 95.69 310 GLY A N 1
ATOM 2408 C CA . GLY A 1 310 ? 16.834 -0.830 -33.945 1.00 95.69 310 GLY A CA 1
ATOM 2409 C C . GLY A 1 310 ? 17.350 0.595 -33.808 1.00 95.69 310 GLY A C 1
ATOM 2410 O O . GLY A 1 310 ? 18.218 0.857 -32.982 1.00 95.69 310 GLY A O 1
ATOM 2411 N N . LYS A 1 311 ? 16.881 1.527 -34.641 1.00 96.12 311 LYS A N 1
ATOM 2412 C CA . LYS A 1 311 ? 17.401 2.895 -34.648 1.00 96.12 311 LYS A CA 1
ATOM 2413 C C . LYS A 1 311 ? 16.939 3.619 -33.398 1.00 96.12 311 LYS A C 1
ATOM 2415 O O . LYS A 1 311 ? 15.779 3.488 -33.010 1.00 96.12 311 LYS A O 1
ATOM 2420 N N . VAL A 1 312 ? 17.844 4.393 -32.812 1.00 94.75 312 VAL A N 1
ATOM 2421 C CA . VAL A 1 312 ? 17.567 5.159 -31.604 1.00 94.75 312 VAL A CA 1
ATOM 2422 C C . VAL A 1 312 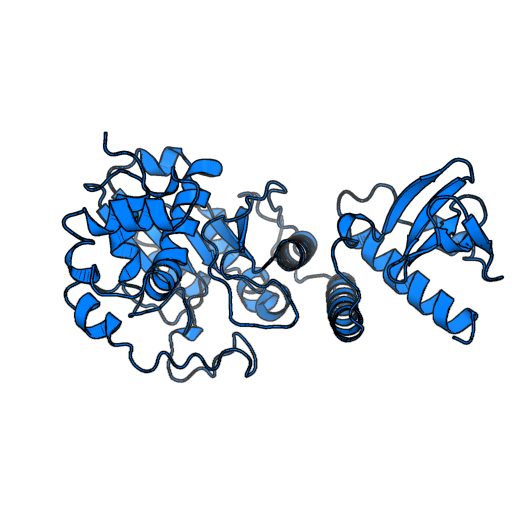? 17.290 6.614 -31.959 1.00 94.75 312 VAL A C 1
ATOM 2424 O O . VAL A 1 312 ? 18.016 7.234 -32.739 1.00 94.75 312 VAL A O 1
ATOM 2427 N N . TYR A 1 313 ? 16.249 7.169 -31.350 1.00 92.56 313 TYR A N 1
ATOM 2428 C CA . TYR A 1 313 ? 15.798 8.529 -31.592 1.00 92.56 313 TYR A CA 1
ATOM 2429 C C . TYR A 1 313 ? 15.680 9.328 -30.300 1.00 92.56 313 TYR A C 1
ATOM 2431 O O . TYR A 1 313 ? 15.177 8.830 -29.294 1.00 92.56 313 TYR A O 1
ATOM 2439 N N . ASN A 1 314 ? 16.050 10.606 -30.373 1.00 89.00 314 ASN A N 1
ATOM 2440 C CA . ASN A 1 314 ? 15.666 11.620 -29.396 1.00 89.00 314 ASN A CA 1
ATOM 2441 C C . ASN A 1 314 ? 14.393 12.331 -29.889 1.00 89.00 314 ASN A C 1
ATOM 2443 O O . ASN A 1 314 ? 14.451 13.036 -30.908 1.00 89.00 314 ASN A O 1
ATOM 2447 N N . PRO A 1 315 ? 13.241 12.183 -29.211 1.00 82.12 315 PRO A N 1
ATOM 2448 C CA . PRO A 1 315 ? 12.057 12.959 -29.544 1.00 82.12 315 PRO A CA 1
ATOM 2449 C C . PRO A 1 315 ? 12.272 14.420 -29.132 1.00 82.12 315 PRO A C 1
ATOM 2451 O O . PRO A 1 315 ? 12.586 14.723 -27.986 1.00 82.12 315 PRO A O 1
ATOM 2454 N N . SER A 1 316 ? 12.098 15.345 -30.074 1.00 78.25 316 SER A N 1
ATOM 2455 C CA . SER A 1 316 ? 12.109 16.792 -29.786 1.00 78.25 316 SER A CA 1
ATOM 2456 C C . SER A 1 316 ? 10.702 17.354 -29.568 1.00 78.25 316 SER A C 1
ATOM 2458 O O . SER A 1 316 ? 10.530 18.372 -28.904 1.00 78.25 316 SER A O 1
ATOM 2460 N N . ASN A 1 317 ? 9.691 16.686 -30.127 1.00 77.50 317 ASN A N 1
ATOM 2461 C CA . ASN A 1 317 ? 8.268 16.865 -29.853 1.00 77.50 317 ASN A CA 1
ATOM 2462 C C . ASN A 1 317 ? 7.505 15.616 -30.337 1.00 77.50 317 ASN A C 1
ATOM 2464 O O . ASN A 1 317 ? 8.123 14.660 -30.805 1.00 77.50 317 ASN A O 1
ATOM 2468 N N . ALA A 1 318 ? 6.171 15.641 -30.268 1.00 70.75 318 ALA A N 1
ATOM 2469 C CA . ALA A 1 318 ? 5.312 14.518 -30.654 1.00 70.75 318 ALA A CA 1
ATOM 2470 C C . ALA A 1 318 ? 5.456 14.052 -32.122 1.00 70.75 318 ALA A C 1
ATOM 2472 O O . ALA A 1 318 ? 5.046 12.941 -32.446 1.00 70.75 318 ALA A O 1
ATOM 2473 N N . GLU A 1 319 ? 6.025 14.871 -33.013 1.00 75.12 319 GLU A N 1
ATOM 2474 C CA . GLU A 1 319 ? 6.137 14.573 -34.447 1.00 75.12 319 GLU A CA 1
ATOM 2475 C C . GLU A 1 319 ? 7.573 14.556 -34.988 1.00 75.12 319 GLU A C 1
ATOM 2477 O O . GLU A 1 319 ? 7.775 14.292 -36.174 1.00 75.12 319 GLU A O 1
ATOM 2482 N N . LYS A 1 320 ? 8.576 14.873 -34.165 1.00 82.31 320 LYS A N 1
ATOM 2483 C CA . LYS A 1 320 ? 9.966 15.018 -34.614 1.00 82.31 320 LYS A CA 1
ATOM 2484 C C . LYS A 1 320 ? 10.904 14.123 -33.817 1.00 82.31 320 LYS A C 1
ATOM 2486 O O . LYS A 1 320 ? 11.223 14.418 -32.663 1.00 82.31 320 LYS A O 1
ATOM 2491 N N . PHE A 1 321 ? 11.400 13.093 -34.497 1.00 88.44 321 PHE A N 1
ATOM 2492 C CA . PHE A 1 321 ? 12.332 12.091 -33.988 1.00 88.44 321 PHE A CA 1
ATOM 2493 C C . PHE A 1 321 ? 13.705 12.297 -34.630 1.00 88.44 321 PHE A C 1
ATOM 2495 O O . PHE A 1 321 ? 13.861 12.111 -35.837 1.00 88.44 321 PHE A O 1
ATOM 2502 N N . ASN A 1 322 ? 14.694 12.706 -33.837 1.00 90.69 322 ASN A N 1
ATOM 2503 C CA . ASN A 1 322 ? 16.056 12.923 -34.320 1.00 90.69 322 ASN A CA 1
ATOM 2504 C C . ASN A 1 322 ? 16.862 11.631 -34.149 1.00 90.69 322 ASN A C 1
ATOM 2506 O O . ASN A 1 322 ? 17.060 11.201 -33.015 1.00 90.69 322 ASN A O 1
ATOM 2510 N N . ASP A 1 323 ? 17.295 11.020 -35.256 1.00 92.81 323 ASP A N 1
ATOM 2511 C CA . ASP A 1 323 ? 18.194 9.852 -35.252 1.00 92.81 323 ASP A CA 1
ATOM 2512 C C . ASP A 1 323 ? 19.520 10.255 -34.589 1.00 92.81 323 ASP A C 1
ATOM 2514 O O . ASP A 1 323 ? 20.133 11.249 -34.990 1.00 92.81 323 ASP A O 1
ATOM 2518 N N . ILE A 1 324 ? 19.932 9.527 -33.549 1.00 93.31 324 ILE A N 1
ATOM 2519 C CA . ILE A 1 324 ? 21.157 9.842 -32.794 1.00 93.31 324 ILE A CA 1
ATOM 2520 C C . ILE A 1 324 ? 22.382 9.064 -33.291 1.00 93.31 324 ILE A C 1
ATOM 2522 O O . ILE A 1 324 ? 23.442 9.142 -32.678 1.00 93.31 324 ILE A O 1
ATOM 2526 N N . GLY A 1 325 ? 22.250 8.294 -34.376 1.00 92.88 325 GLY A N 1
ATOM 2527 C CA . GLY A 1 325 ? 23.347 7.518 -34.958 1.00 92.88 325 GLY A CA 1
ATOM 2528 C C . GLY A 1 325 ? 23.709 6.247 -34.184 1.00 92.88 325 GLY A C 1
ATOM 2529 O O . GLY A 1 325 ? 24.672 5.575 -34.546 1.00 92.88 325 GLY A O 1
ATOM 2530 N N . VAL A 1 326 ? 22.936 5.893 -33.153 1.00 94.81 326 VAL A N 1
ATOM 2531 C CA . VAL A 1 326 ? 23.068 4.636 -32.402 1.00 94.81 326 VAL A CA 1
ATOM 2532 C C . VAL A 1 326 ? 21.996 3.656 -32.876 1.00 94.81 326 VAL A C 1
ATOM 2534 O O . VAL A 1 326 ? 20.851 4.040 -33.134 1.00 94.81 326 VAL A O 1
ATOM 2537 N N . ARG A 1 327 ? 22.361 2.376 -32.987 1.00 96.25 327 ARG A N 1
ATOM 2538 C CA . ARG A 1 327 ? 21.447 1.293 -33.358 1.00 96.25 327 ARG A CA 1
ATOM 2539 C C . ARG A 1 327 ? 21.579 0.132 -32.380 1.00 96.25 327 ARG A C 1
ATOM 2541 O O . ARG A 1 327 ? 22.664 -0.416 -32.252 1.00 96.25 327 ARG A O 1
ATOM 2548 N N . VAL A 1 328 ? 20.471 -0.260 -31.758 1.00 95.00 328 VAL A N 1
ATOM 2549 C CA . VAL A 1 328 ? 20.358 -1.493 -30.970 1.00 95.00 328 VAL A CA 1
ATOM 2550 C C . VAL A 1 328 ? 20.456 -2.688 -31.918 1.00 95.00 328 VAL A C 1
ATOM 2552 O O . VAL A 1 328 ? 19.783 -2.723 -32.950 1.00 95.00 328 VAL A O 1
ATOM 2555 N N . GLU A 1 329 ? 21.322 -3.646 -31.597 1.00 94.44 329 GLU A N 1
ATOM 2556 C CA . GLU A 1 329 ? 21.498 -4.854 -32.403 1.00 94.44 329 GLU A CA 1
ATOM 2557 C C . GLU A 1 329 ? 20.217 -5.693 -32.443 1.00 94.44 329 GLU A C 1
ATOM 2559 O O . GLU A 1 329 ? 19.509 -5.803 -31.443 1.00 94.44 329 GLU A O 1
ATOM 2564 N N . GLN A 1 330 ? 19.943 -6.336 -33.584 1.00 93.25 330 GLN A N 1
ATOM 2565 C CA . GLN A 1 330 ? 18.724 -7.134 -33.752 1.00 93.25 330 GLN A CA 1
ATOM 2566 C C . GLN A 1 330 ? 18.618 -8.244 -32.702 1.00 93.25 330 GLN A C 1
ATOM 2568 O O . GLN A 1 330 ? 17.558 -8.426 -32.125 1.00 93.25 330 GLN A O 1
ATOM 2573 N N . ALA A 1 331 ? 19.733 -8.903 -32.374 1.00 93.06 331 ALA A N 1
ATOM 2574 C CA . ALA A 1 331 ? 19.756 -9.942 -31.348 1.00 93.06 331 ALA A CA 1
ATOM 2575 C C . ALA A 1 331 ? 19.298 -9.433 -29.968 1.00 93.06 331 ALA A C 1
ATOM 2577 O O . ALA A 1 331 ? 18.676 -10.183 -29.228 1.00 93.06 331 ALA A O 1
ATOM 2578 N N . LEU A 1 332 ? 19.576 -8.169 -29.627 1.00 91.94 332 LEU A N 1
ATOM 2579 C CA . LEU A 1 332 ? 19.125 -7.548 -28.379 1.00 91.94 332 LEU A CA 1
ATOM 2580 C C . LEU A 1 332 ? 17.671 -7.054 -28.471 1.00 91.94 332 LEU A C 1
ATOM 2582 O O . LEU A 1 332 ? 16.962 -7.056 -27.472 1.00 91.94 332 LEU A O 1
ATOM 2586 N N . LEU A 1 333 ? 17.200 -6.654 -29.655 1.00 93.00 333 LEU A N 1
ATOM 2587 C CA . LEU A 1 333 ? 15.777 -6.357 -29.879 1.00 93.00 333 LEU A CA 1
ATOM 2588 C C . LEU A 1 333 ? 14.911 -7.607 -29.781 1.00 93.00 333 LEU A C 1
ATOM 2590 O O . LEU A 1 333 ? 13.821 -7.544 -29.225 1.00 93.00 333 LEU A O 1
ATOM 2594 N N . ASP A 1 334 ? 15.401 -8.737 -30.283 1.00 92.31 334 ASP A N 1
ATOM 2595 C CA . ASP A 1 334 ? 14.677 -10.008 -30.271 1.00 92.31 334 ASP A CA 1
ATOM 2596 C C . ASP A 1 334 ? 14.474 -10.547 -28.841 1.00 92.31 334 ASP A C 1
ATOM 2598 O O . ASP A 1 334 ? 13.600 -11.384 -28.619 1.00 92.31 334 ASP A O 1
ATOM 2602 N N . THR A 1 335 ? 15.236 -10.049 -27.855 1.00 92.25 335 THR A N 1
ATOM 2603 C CA . THR A 1 335 ? 15.028 -10.354 -26.427 1.00 92.25 335 THR A CA 1
ATOM 2604 C C . THR A 1 335 ? 14.044 -9.413 -25.734 1.00 92.25 335 THR A C 1
ATOM 2606 O O . THR A 1 335 ? 13.781 -9.590 -24.543 1.00 92.25 335 THR A O 1
ATOM 2609 N N . TYR A 1 336 ? 13.483 -8.419 -26.434 1.00 91.62 336 TYR A N 1
ATOM 2610 C CA . TYR A 1 336 ? 12.480 -7.527 -25.861 1.00 91.62 336 TYR A CA 1
ATOM 2611 C C . TYR A 1 336 ? 11.222 -8.326 -25.462 1.00 91.62 336 TYR A C 1
ATOM 2613 O O . TYR A 1 336 ? 10.603 -8.974 -26.313 1.00 91.62 336 TYR A O 1
ATOM 2621 N N . PRO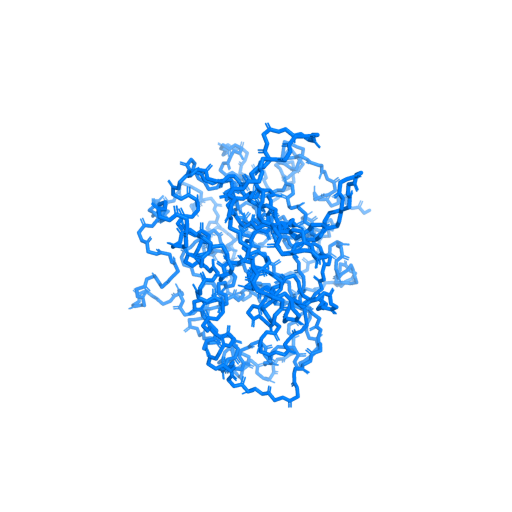 A 1 337 ? 10.800 -8.284 -24.185 1.00 88.12 337 PRO A N 1
ATOM 2622 C CA . PRO A 1 337 ? 9.753 -9.164 -23.670 1.00 88.12 337 PRO A CA 1
ATOM 2623 C C . PRO A 1 337 ? 8.353 -8.611 -23.979 1.00 88.12 337 PRO A C 1
ATOM 2625 O O . PRO A 1 337 ? 7.602 -8.201 -23.094 1.00 88.12 337 PRO A O 1
ATOM 2628 N N . GLU A 1 338 ? 7.990 -8.597 -25.263 1.00 84.88 338 GLU A N 1
ATOM 2629 C CA . GLU A 1 338 ? 6.767 -7.964 -25.775 1.00 84.88 338 GLU A CA 1
ATOM 2630 C C . GLU A 1 338 ? 5.479 -8.547 -25.174 1.00 84.88 338 GLU A C 1
ATOM 2632 O O . GLU A 1 338 ? 4.511 -7.817 -24.955 1.00 84.88 338 GLU A O 1
ATOM 2637 N N . SER A 1 339 ? 5.480 -9.847 -24.870 1.00 76.62 339 SER A N 1
ATOM 2638 C CA . SER A 1 339 ? 4.342 -10.573 -24.302 1.00 76.62 339 SER A CA 1
ATOM 2639 C C . SER A 1 339 ? 4.398 -10.740 -22.782 1.00 76.62 339 SER A C 1
ATOM 2641 O O . SER A 1 339 ? 3.608 -11.524 -22.252 1.00 76.62 339 SER A O 1
ATOM 2643 N N . SER A 1 340 ? 5.328 -10.082 -22.075 1.00 70.50 340 SER A N 1
ATOM 2644 C CA . SER A 1 340 ? 5.353 -10.199 -20.613 1.00 70.50 340 SER A CA 1
ATOM 2645 C C . SER A 1 340 ? 4.074 -9.605 -20.024 1.00 70.50 340 SER A C 1
ATOM 2647 O O . SER A 1 340 ? 3.659 -8.496 -20.368 1.00 70.50 340 SER A O 1
ATOM 2649 N N . LEU A 1 341 ? 3.437 -10.373 -19.137 1.00 56.09 341 LEU A N 1
ATOM 2650 C CA . LEU A 1 341 ? 2.280 -9.925 -18.357 1.00 56.09 341 LEU A CA 1
ATOM 2651 C C . LEU A 1 341 ? 2.669 -8.850 -17.337 1.00 56.09 341 LEU A C 1
ATOM 2653 O O . LEU A 1 341 ? 1.798 -8.153 -16.819 1.00 56.09 341 LEU A O 1
ATOM 2657 N N . PHE A 1 342 ? 3.967 -8.719 -17.061 1.00 59.66 342 PHE A N 1
ATOM 2658 C CA . PHE A 1 342 ? 4.510 -7.759 -16.125 1.00 59.66 342 PHE A CA 1
ATOM 2659 C C . PHE A 1 342 ? 5.299 -6.696 -16.884 1.00 59.66 342 PHE A C 1
ATOM 2661 O O . PHE A 1 342 ? 6.215 -6.987 -17.651 1.00 59.66 342 PHE A O 1
ATOM 2668 N N . ASP A 1 343 ? 4.999 -5.429 -16.603 1.00 71.62 343 ASP A N 1
ATOM 2669 C CA . ASP A 1 343 ? 5.777 -4.293 -17.113 1.00 71.62 343 ASP A CA 1
ATOM 2670 C C . ASP A 1 343 ? 7.255 -4.346 -16.684 1.00 71.62 343 ASP A C 1
ATOM 2672 O O . ASP A 1 343 ? 8.096 -3.673 -17.274 1.00 71.62 343 ASP A O 1
ATOM 2676 N N . PHE A 1 344 ? 7.579 -5.192 -15.704 1.00 72.88 344 PHE A N 1
ATOM 2677 C CA . PHE A 1 344 ? 8.907 -5.362 -15.139 1.00 72.88 344 PHE A CA 1
ATOM 2678 C C . PHE A 1 344 ? 9.964 -5.822 -16.141 1.00 72.88 344 PHE A C 1
ATOM 2680 O O . PHE A 1 344 ? 10.980 -5.148 -16.279 1.00 72.88 344 PHE A O 1
ATOM 2687 N N . ASP A 1 345 ? 9.742 -6.925 -16.865 1.00 77.81 345 ASP A N 1
ATOM 2688 C CA . ASP A 1 345 ? 10.762 -7.444 -17.791 1.00 77.81 345 ASP A CA 1
ATOM 2689 C C . ASP A 1 345 ? 11.054 -6.421 -18.890 1.00 77.81 345 ASP A C 1
ATOM 2691 O O . ASP A 1 345 ? 12.197 -6.225 -19.311 1.00 77.81 345 ASP A O 1
ATOM 2695 N N . ARG A 1 346 ? 10.006 -5.711 -19.321 1.00 85.00 346 ARG A N 1
ATOM 2696 C CA . ARG A 1 346 ? 10.103 -4.638 -20.309 1.00 85.00 346 ARG A CA 1
ATOM 2697 C C . ARG A 1 346 ? 10.873 -3.442 -19.757 1.00 85.00 346 ARG A C 1
ATOM 2699 O O . ARG A 1 346 ? 11.741 -2.914 -20.451 1.00 85.00 346 ARG A O 1
ATOM 2706 N N . ALA A 1 347 ? 10.591 -3.032 -18.522 1.00 79.75 347 ALA A N 1
ATOM 2707 C CA . ALA A 1 347 ? 11.304 -1.954 -17.848 1.00 79.75 347 ALA A CA 1
ATOM 2708 C C . ALA A 1 347 ? 12.780 -2.311 -17.609 1.00 79.75 347 ALA A C 1
ATOM 2710 O O . ALA A 1 347 ? 13.656 -1.496 -17.900 1.00 79.75 347 ALA A O 1
ATOM 2711 N N . TYR A 1 348 ? 13.075 -3.533 -17.158 1.00 82.06 348 TYR A N 1
ATOM 2712 C CA . TYR A 1 348 ? 14.440 -4.019 -16.964 1.00 82.06 348 TYR A CA 1
ATOM 2713 C C . TYR A 1 348 ? 15.218 -4.060 -18.281 1.00 82.06 348 TYR A C 1
ATOM 2715 O O . TYR A 1 348 ? 16.336 -3.542 -18.351 1.00 82.06 348 TYR A O 1
ATOM 2723 N N . TRP A 1 349 ? 14.620 -4.597 -19.351 1.00 89.88 349 TRP A N 1
ATOM 2724 C CA . TRP A 1 349 ? 15.215 -4.548 -20.689 1.00 89.88 349 TRP A CA 1
ATOM 2725 C C . TRP A 1 349 ? 15.521 -3.098 -21.087 1.00 89.88 349 TRP A C 1
ATOM 2727 O O . TRP A 1 349 ? 16.650 -2.774 -21.455 1.00 89.88 349 TRP A O 1
ATOM 2737 N N . ALA A 1 350 ? 14.554 -2.191 -20.926 1.00 88.44 350 ALA A N 1
ATOM 2738 C CA . ALA A 1 350 ? 14.696 -0.795 -21.325 1.00 88.44 350 ALA A CA 1
ATOM 2739 C C . ALA A 1 350 ? 15.783 -0.044 -20.534 1.00 88.44 350 ALA A C 1
ATOM 2741 O O . ALA A 1 350 ? 16.503 0.766 -21.121 1.00 88.44 350 ALA A O 1
ATOM 2742 N N . ILE A 1 351 ? 15.943 -0.317 -19.235 1.00 84.56 351 ILE A N 1
ATOM 2743 C CA . ILE A 1 351 ? 17.013 0.261 -18.402 1.00 84.56 351 ILE A CA 1
ATOM 2744 C C . ILE A 1 351 ? 18.389 -0.180 -18.900 1.00 84.56 351 ILE A C 1
ATOM 2746 O O . ILE A 1 351 ? 19.268 0.663 -19.092 1.00 84.56 351 ILE A O 1
ATOM 2750 N N . ASN A 1 352 ? 18.568 -1.475 -19.166 1.00 86.69 352 ASN A N 1
ATOM 2751 C CA . ASN A 1 352 ? 19.844 -2.000 -19.651 1.00 86.69 352 ASN A CA 1
ATOM 2752 C C . ASN A 1 352 ? 20.190 -1.470 -21.045 1.00 86.69 352 ASN A C 1
ATOM 2754 O O . ASN A 1 352 ? 21.320 -1.041 -21.287 1.00 86.69 352 ASN A O 1
ATOM 2758 N N . VAL A 1 353 ? 19.208 -1.425 -21.950 1.00 90.88 353 VAL A N 1
ATOM 2759 C CA . VAL A 1 353 ? 19.404 -0.870 -23.295 1.00 90.88 353 VAL A CA 1
ATOM 2760 C C . VAL A 1 353 ? 19.720 0.623 -23.243 1.00 90.88 353 VAL A C 1
ATOM 2762 O O . VAL A 1 353 ? 20.599 1.081 -23.971 1.00 90.88 353 VAL A O 1
ATOM 2765 N N . ALA A 1 354 ? 19.073 1.390 -22.364 1.00 87.38 354 ALA A N 1
ATOM 2766 C CA . ALA A 1 354 ? 19.384 2.806 -22.197 1.00 87.38 354 ALA A CA 1
ATOM 2767 C C . ALA A 1 354 ? 20.816 3.034 -21.697 1.00 87.38 354 ALA A C 1
ATOM 2769 O O . ALA A 1 354 ? 21.520 3.864 -22.271 1.00 87.38 354 ALA A O 1
ATOM 2770 N N . ALA A 1 355 ? 21.266 2.265 -20.700 1.00 85.69 355 ALA A N 1
ATOM 2771 C CA . ALA A 1 355 ? 22.635 2.344 -20.194 1.00 85.69 355 ALA A CA 1
ATOM 2772 C C . ALA A 1 355 ? 23.671 2.016 -21.284 1.00 85.69 355 ALA A C 1
ATOM 2774 O O . ALA A 1 355 ? 24.676 2.717 -21.417 1.00 85.69 355 ALA A O 1
ATOM 2775 N N . TRP A 1 356 ? 23.404 0.995 -22.104 1.00 90.75 356 TRP A N 1
ATOM 2776 C CA . TRP A 1 356 ? 24.245 0.649 -23.251 1.00 90.75 356 TRP A CA 1
ATOM 2777 C C . TRP A 1 356 ? 24.278 1.764 -24.310 1.00 90.75 356 TRP A C 1
ATOM 2779 O O . TRP A 1 356 ? 25.352 2.130 -24.786 1.00 90.75 356 TRP A O 1
ATOM 2789 N N . ILE A 1 357 ? 23.124 2.354 -24.648 1.00 89.06 357 ILE A N 1
ATOM 2790 C CA . ILE A 1 357 ? 23.044 3.473 -25.603 1.00 89.06 357 ILE A CA 1
ATOM 2791 C C . ILE A 1 357 ? 23.848 4.671 -25.105 1.00 89.06 357 ILE A C 1
ATOM 2793 O O . ILE A 1 357 ? 24.551 5.291 -25.901 1.00 89.06 357 ILE A O 1
ATOM 2797 N N . ASP A 1 358 ? 23.736 5.014 -23.821 1.00 85.75 358 ASP A N 1
ATOM 2798 C CA . ASP A 1 358 ? 24.448 6.155 -23.242 1.00 85.75 358 ASP A CA 1
ATOM 2799 C C . ASP A 1 358 ? 25.969 5.963 -23.393 1.00 85.75 358 ASP A C 1
ATOM 2801 O O . ASP A 1 358 ? 26.640 6.840 -23.946 1.00 85.75 358 ASP A O 1
ATOM 2805 N N . GLN A 1 359 ? 26.481 4.763 -23.081 1.00 87.31 359 GLN A N 1
ATOM 2806 C CA . GLN A 1 359 ? 27.885 4.387 -23.306 1.00 87.31 359 GLN A CA 1
ATOM 2807 C C . GLN A 1 359 ? 28.293 4.456 -24.788 1.00 87.31 359 GLN A C 1
ATOM 2809 O O . GLN A 1 359 ? 29.347 5.004 -25.112 1.00 87.31 359 GLN A O 1
ATOM 2814 N N . ALA A 1 360 ? 27.465 3.932 -25.696 1.00 86.69 360 ALA A N 1
ATOM 2815 C CA . ALA A 1 360 ? 27.744 3.921 -27.135 1.00 86.69 360 ALA A CA 1
ATOM 2816 C C . ALA A 1 360 ? 27.720 5.326 -27.762 1.00 86.69 360 ALA A C 1
ATOM 2818 O O . ALA A 1 360 ? 28.429 5.587 -28.733 1.00 86.69 360 ALA A O 1
ATOM 2819 N N . SER A 1 361 ? 26.918 6.239 -27.208 1.00 81.88 361 SER A N 1
ATOM 2820 C CA . SER A 1 361 ? 26.813 7.625 -27.675 1.00 81.88 361 SER A CA 1
ATOM 2821 C C . SER A 1 361 ? 27.932 8.545 -27.171 1.00 81.88 361 SER A C 1
ATOM 2823 O O . SER A 1 361 ? 28.004 9.691 -27.612 1.00 81.88 361 SER A O 1
ATOM 2825 N N . GLY A 1 362 ? 28.807 8.059 -26.279 1.00 74.06 362 GLY A N 1
ATOM 2826 C CA . GLY A 1 362 ? 29.856 8.868 -25.647 1.00 74.06 362 GLY A CA 1
ATOM 2827 C C . GLY A 1 362 ? 29.307 10.024 -24.802 1.00 74.06 362 GLY A C 1
ATOM 2828 O O . GLY A 1 362 ? 29.979 11.050 -24.685 1.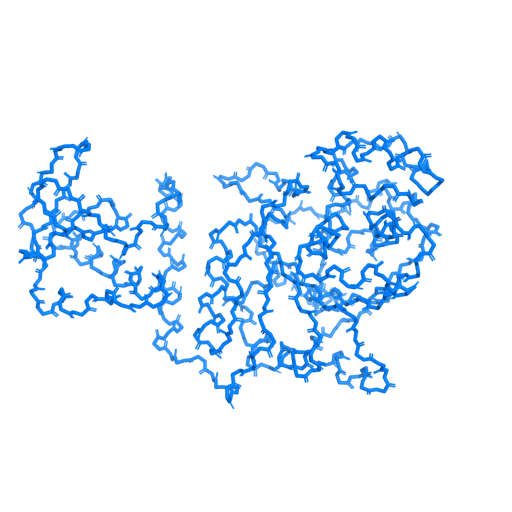00 74.06 362 GLY A O 1
ATOM 2829 N N . ALA A 1 363 ? 28.075 9.873 -24.302 1.00 55.59 363 ALA A N 1
ATOM 2830 C CA . ALA A 1 363 ? 27.314 10.886 -23.571 1.00 55.59 363 ALA A CA 1
ATOM 2831 C C . ALA A 1 363 ? 27.596 10.880 -22.065 1.00 55.59 363 ALA A C 1
ATOM 2833 O O . ALA A 1 363 ? 27.889 9.793 -21.514 1.00 55.59 363 ALA A O 1
#